Protein AF-A0A9X7CT52-F1 (afdb_monomer)

Nearest PDB structures (foldseek):
  7t5t-assembly1_A  TM=6.665E-01  e=1.454E-05  Thauera sp. K11
  7rs2-assembly2_D  TM=2.094E-01  e=9.127E+00  Homo sapiens

Foldseek 3Di:
DPLPPDPAADLVVLLVLLLVLLVLLLPQAPQDDVVSSQVSDVQEEEEELVVVCVVVVHDSVVSCVVLVHPAWKWFQDPVRRHIYTYGHPPPPAPQSNLLSSQLRVQCVSVVVCVSLVHRILDPPSDDPVSSVNSSVSSNSNSLCNLQVLLQVLVLCVLDVDDDLVNSCVRSVHDSVSSVVVVVVVVVCVVVVNNPNPPCNVSNVSNVVVSVVSSVVVVVPPD

InterPro domains:
  IPR010359 IrrE N-terminal-like domain [PF06114] (80-180)

Sequence (222 aa):
MKTTIYEKPNYSLAQRCAYQTIFESELTTLPINFRKIERCFPNLKIRTFSWMAKTHNMSFKEVCKWARSEEGCCWYRESDNTYIILYNEKIGSPQRIRWTIAHELGHFILKHNQRSNKKVISRGPLSDSEYEIFEKEANCFARNLLVPIPIFSKILTEVSTINLFDIGEICDISYEAAEYIINHLNNIQHKGLCIHSLYPQIAIPFEEYIEKLIYELKSYIP

Radius of gyration: 18.47 Å; Cα contacts (8 Å, |Δi|>4): 287; chains: 1; bounding box: 62×32×52 Å

Secondary structure (DSSP, 8-state):
-------S--HHHHHHHHHHHHHHTT--SSSP-HHHHHHH-TTEEEEEHHHHHHHHT--HHHHHHHHT-SSEEEEEEGGGTEEEEEE-TT-S-HHHHHHHHHHHHHHHHTTHHHHHT-SB-SBTTB-HHHHHHHHHHHHHHHHHHHS-HHHHHHHTTTSS---HHHHHHHHT--HHHHHHHHHHHHHHHHTT--GGGS-GGGTGGGHHHHHHHHHHHHHT--

Solvent-accessible surface area (backbone atoms only — not comparable to full-atom values): 12136 Å² total; per-residue (Å²): 132,86,78,81,76,74,88,68,60,53,51,70,56,22,36,51,51,21,48,48,50,41,58,73,28,70,54,39,60,71,46,68,60,65,68,47,45,39,66,67,35,88,47,42,44,80,47,39,40,69,53,51,14,64,77,67,78,39,52,65,70,53,42,29,60,73,47,66,32,86,53,43,31,37,35,53,40,75,96,75,65,31,36,36,34,36,32,37,80,81,56,96,40,69,34,56,45,50,48,44,53,36,26,30,46,20,38,57,77,70,36,44,40,70,77,69,74,36,50,57,68,46,90,75,91,45,55,70,66,56,44,52,28,51,51,53,22,11,50,40,12,20,50,35,49,50,53,45,60,40,46,54,42,60,48,52,75,80,36,96,74,82,55,50,63,58,50,15,64,48,33,53,42,44,68,71,57,22,48,54,48,49,57,49,52,52,54,38,56,75,67,70,53,66,56,74,73,60,54,55,76,68,27,57,64,22,45,74,47,50,54,54,49,50,53,53,61,59,70,71,61,130

Mean predicted aligned error: 5.28 Å

Structure (mmCIF, N/CA/C/O backbone):
data_AF-A0A9X7CT52-F1
#
_entry.id   AF-A0A9X7CT52-F1
#
loop_
_atom_site.group_PDB
_atom_site.id
_atom_site.type_symbol
_atom_site.label_atom_id
_atom_site.label_alt_id
_atom_site.label_comp_id
_atom_site.label_asym_id
_atom_site.label_entity_id
_atom_site.label_seq_id
_atom_site.pdbx_PDB_ins_code
_atom_site.Cartn_x
_atom_site.Cartn_y
_atom_site.Cartn_z
_atom_site.occupancy
_atom_site.B_iso_or_equiv
_atom_site.auth_seq_id
_atom_site.auth_comp_id
_atom_site.auth_asym_id
_atom_site.auth_atom_id
_atom_site.pdbx_PDB_model_num
ATOM 1 N N . MET A 1 1 ? -32.861 -1.907 2.084 1.00 39.03 1 MET A N 1
ATOM 2 C CA . MET A 1 1 ? -31.394 -1.909 1.895 1.00 39.03 1 MET A CA 1
ATOM 3 C C . MET A 1 1 ? -31.060 -3.043 0.944 1.00 39.03 1 MET A C 1
ATOM 5 O O . MET A 1 1 ? -31.395 -4.174 1.262 1.00 39.03 1 MET A O 1
ATOM 9 N N . LYS A 1 2 ? -30.513 -2.757 -0.245 1.00 34.81 2 LYS A N 1
ATOM 10 C CA . LYS A 1 2 ? -29.989 -3.816 -1.117 1.00 34.81 2 LYS A CA 1
ATOM 11 C C . LYS A 1 2 ? -28.653 -4.249 -0.527 1.00 34.81 2 LYS A C 1
ATOM 13 O O . LYS A 1 2 ? -27.697 -3.485 -0.576 1.00 34.81 2 LYS A O 1
ATOM 18 N N . THR A 1 3 ? -28.614 -5.428 0.076 1.00 40.22 3 THR A N 1
ATOM 19 C CA . THR A 1 3 ? -27.370 -6.099 0.447 1.00 40.22 3 THR A CA 1
ATOM 20 C C . THR A 1 3 ? -26.649 -6.403 -0.861 1.00 40.22 3 THR A C 1
ATOM 22 O O . THR A 1 3 ? -27.049 -7.302 -1.596 1.00 40.22 3 THR A O 1
ATOM 25 N N . THR A 1 4 ? -25.668 -5.587 -1.239 1.00 49.88 4 THR A N 1
ATOM 26 C CA . THR A 1 4 ? -24.782 -5.914 -2.359 1.00 49.88 4 THR A CA 1
ATOM 27 C C . THR A 1 4 ? -23.967 -7.124 -1.934 1.00 49.88 4 THR A C 1
ATOM 29 O O . THR A 1 4 ? -23.017 -6.995 -1.169 1.00 49.88 4 THR A O 1
ATOM 32 N N . ILE A 1 5 ? -24.387 -8.308 -2.369 1.00 55.72 5 ILE A N 1
ATOM 33 C CA . ILE A 1 5 ? -23.610 -9.530 -2.203 1.00 55.72 5 ILE A CA 1
ATOM 34 C C . ILE A 1 5 ? -22.449 -9.419 -3.192 1.00 55.72 5 ILE A C 1
ATOM 36 O O . ILE A 1 5 ? -22.656 -9.396 -4.404 1.00 55.72 5 ILE A O 1
ATOM 40 N N . TYR A 1 6 ? -21.229 -9.271 -2.681 1.00 64.56 6 TYR A N 1
ATOM 41 C CA . TYR A 1 6 ? -20.033 -9.375 -3.506 1.00 64.56 6 TYR A CA 1
ATOM 42 C C . TYR A 1 6 ? -19.786 -10.861 -3.764 1.00 64.56 6 TYR A C 1
ATOM 44 O O . TYR A 1 6 ? -19.509 -11.610 -2.836 1.00 64.56 6 TYR A O 1
ATOM 52 N N . GLU A 1 7 ? -19.925 -11.303 -5.012 1.00 77.88 7 GLU A N 1
ATOM 53 C CA . GLU A 1 7 ? -19.738 -12.719 -5.362 1.00 77.88 7 GLU A CA 1
ATOM 54 C C . GLU A 1 7 ? -18.273 -13.055 -5.681 1.00 77.88 7 GLU A C 1
ATOM 56 O O . GLU A 1 7 ? -17.853 -14.200 -5.537 1.00 77.88 7 GLU A O 1
ATOM 61 N N . LYS A 1 8 ? -17.474 -12.066 -6.116 1.00 91.38 8 LYS A N 1
ATOM 62 C CA . LYS A 1 8 ? -16.055 -12.245 -6.463 1.00 91.38 8 LYS A CA 1
ATOM 63 C C . LYS A 1 8 ? -15.239 -10.946 -6.360 1.00 91.38 8 LYS A C 1
ATOM 65 O O . LYS A 1 8 ? -15.811 -9.872 -6.556 1.00 91.38 8 LYS A O 1
ATOM 70 N N . PRO A 1 9 ? -13.910 -11.030 -6.143 1.00 93.69 9 PRO A N 1
ATOM 71 C CA . PRO A 1 9 ? -13.019 -9.871 -6.184 1.00 93.69 9 PRO A CA 1
ATOM 72 C C . PRO A 1 9 ? -12.983 -9.191 -7.555 1.00 93.69 9 PRO A C 1
ATOM 74 O O . PRO A 1 9 ? -12.854 -9.848 -8.592 1.00 93.69 9 PRO A O 1
ATOM 77 N N . ASN A 1 10 ? -13.022 -7.861 -7.562 1.00 94.56 10 ASN A N 1
ATOM 78 C CA . ASN A 1 10 ? -12.879 -7.032 -8.753 1.00 94.56 10 ASN A CA 1
ATOM 79 C C . ASN A 1 10 ? -11.425 -6.563 -8.937 1.00 94.56 10 ASN A C 1
ATOM 81 O O . ASN A 1 10 ? -11.069 -5.407 -8.695 1.00 94.56 10 ASN A O 1
ATOM 85 N N . TYR A 1 11 ? -10.568 -7.475 -9.401 1.00 93.81 11 TYR A N 1
ATOM 86 C CA . TYR A 1 11 ? -9.143 -7.199 -9.622 1.00 93.81 11 TYR A CA 1
ATOM 87 C C . TYR A 1 11 ? -8.881 -6.074 -10.634 1.00 93.81 11 TYR A C 1
ATOM 89 O O . TYR A 1 11 ? -7.950 -5.290 -10.449 1.00 93.81 11 TYR A O 1
ATOM 97 N N . SER A 1 12 ? -9.715 -5.954 -11.671 1.00 92.12 12 SER A N 1
ATOM 98 C CA . SER A 1 12 ? -9.600 -4.894 -12.679 1.00 92.12 12 SER A CA 1
ATOM 99 C C . SER A 1 12 ? -9.896 -3.510 -12.097 1.00 92.12 12 SER A C 1
ATOM 101 O O . SER A 1 12 ? -9.230 -2.539 -12.452 1.00 92.12 12 SER A O 1
ATOM 103 N N . LEU A 1 13 ? -10.872 -3.402 -11.186 1.00 94.31 13 LEU A N 1
ATOM 104 C CA . LEU A 1 13 ? -11.111 -2.170 -10.432 1.00 94.31 13 LEU A CA 1
ATOM 105 C C . LEU A 1 13 ? -9.924 -1.847 -9.524 1.00 94.31 13 LEU A C 1
ATOM 107 O O . LEU A 1 13 ? -9.440 -0.722 -9.570 1.00 94.31 13 LEU A O 1
ATOM 111 N N . ALA A 1 14 ? -9.428 -2.828 -8.765 1.00 97.12 14 ALA A N 1
ATOM 112 C CA . ALA A 1 14 ? -8.280 -2.646 -7.877 1.00 97.12 14 ALA A CA 1
ATOM 113 C C . ALA A 1 14 ? -7.031 -2.136 -8.613 1.00 97.12 14 ALA A C 1
ATOM 115 O O . ALA A 1 14 ? -6.413 -1.167 -8.175 1.00 97.12 14 ALA A O 1
ATOM 116 N N . GLN A 1 15 ? -6.697 -2.729 -9.763 1.00 95.12 15 GLN A N 1
ATOM 117 C CA . GLN A 1 15 ? -5.581 -2.278 -10.598 1.00 95.12 15 GLN A CA 1
ATOM 118 C C . GLN A 1 15 ? -5.790 -0.852 -11.119 1.00 95.12 15 GLN A C 1
ATOM 120 O O . GLN A 1 15 ? -4.913 -0.004 -10.968 1.00 95.12 15 GLN A O 1
ATOM 125 N N . ARG A 1 16 ? -6.957 -0.568 -11.710 1.00 94.69 16 ARG A N 1
ATOM 126 C CA . ARG A 1 16 ? -7.263 0.762 -12.249 1.00 94.69 16 ARG A CA 1
ATOM 127 C C . ARG A 1 16 ? -7.215 1.837 -11.167 1.00 94.69 16 ARG A C 1
ATOM 129 O O . ARG A 1 16 ? -6.672 2.905 -11.416 1.00 94.69 16 ARG A O 1
ATOM 136 N N . CYS A 1 17 ? -7.742 1.551 -9.978 1.00 97.25 17 CYS A N 1
ATOM 137 C CA . CYS A 1 17 ? -7.661 2.456 -8.837 1.00 97.25 17 CYS A CA 1
ATOM 138 C C . CYS A 1 17 ? -6.212 2.707 -8.408 1.00 97.25 17 CYS A C 1
ATOM 140 O O . CYS A 1 17 ? -5.869 3.857 -8.165 1.00 97.25 17 CYS A O 1
ATOM 142 N N . ALA A 1 18 ? -5.351 1.684 -8.372 1.00 97.62 18 ALA A N 1
ATOM 143 C CA . ALA A 1 18 ? -3.933 1.867 -8.048 1.00 97.62 18 ALA A CA 1
ATOM 144 C C . ALA A 1 18 ? -3.235 2.807 -9.044 1.00 97.62 18 ALA A C 1
ATOM 146 O O . ALA A 1 18 ? -2.545 3.741 -8.643 1.00 97.62 18 ALA A O 1
ATOM 147 N N . TYR A 1 19 ? -3.472 2.616 -10.342 1.00 95.44 19 TYR A N 1
ATOM 148 C CA . TYR A 1 19 ? -2.908 3.473 -11.388 1.00 95.44 19 TYR A CA 1
ATOM 149 C C . TYR A 1 19 ? -3.470 4.894 -11.350 1.00 95.44 19 TYR A C 1
ATOM 151 O O . TYR A 1 19 ? -2.719 5.858 -11.477 1.00 95.44 19 TYR A O 1
ATOM 159 N N . GLN A 1 20 ? -4.769 5.043 -11.099 1.00 95.06 20 GLN A N 1
ATOM 160 C CA . GLN A 1 20 ? -5.375 6.355 -10.900 1.00 95.06 20 GLN A CA 1
ATOM 161 C C . GLN A 1 20 ? -4.769 7.071 -9.686 1.00 95.06 20 GLN A C 1
ATOM 163 O O . GLN A 1 20 ? -4.435 8.244 -9.791 1.00 95.06 20 GLN A O 1
ATOM 168 N N . THR A 1 21 ? -4.527 6.363 -8.576 1.00 97.06 21 THR A N 1
ATOM 169 C CA . THR A 1 21 ? -3.832 6.924 -7.407 1.00 97.06 21 THR A CA 1
ATOM 170 C C . THR A 1 21 ? -2.420 7.397 -7.750 1.00 97.06 21 THR A C 1
ATOM 172 O O . THR A 1 21 ? -2.027 8.464 -7.286 1.00 97.06 21 THR A O 1
ATOM 175 N N . ILE A 1 22 ? -1.665 6.654 -8.569 1.00 96.44 22 ILE A N 1
ATOM 176 C CA . ILE A 1 22 ? -0.326 7.068 -9.027 1.00 96.44 22 ILE A CA 1
ATOM 177 C C . ILE A 1 22 ? -0.400 8.385 -9.803 1.00 96.44 22 ILE A C 1
ATOM 179 O O . ILE A 1 22 ? 0.360 9.308 -9.511 1.00 96.44 22 ILE A O 1
ATOM 183 N N . PHE A 1 23 ? -1.336 8.470 -10.751 1.00 93.19 23 PHE A N 1
ATOM 184 C CA . PHE A 1 23 ? -1.534 9.645 -11.594 1.00 93.19 23 PHE A CA 1
ATOM 185 C C . PHE A 1 23 ? -1.984 10.871 -10.784 1.00 93.19 23 PHE A C 1
ATOM 187 O O . PHE A 1 23 ? -1.343 11.914 -10.838 1.00 93.19 23 PHE A O 1
ATOM 194 N N . GLU A 1 24 ? -3.039 10.736 -9.976 1.00 93.38 24 GLU A N 1
ATOM 195 C CA . GLU A 1 24 ? -3.598 11.827 -9.159 1.00 93.38 24 GLU A CA 1
ATOM 196 C C . GLU A 1 24 ? -2.653 12.290 -8.044 1.00 93.38 24 GLU A C 1
ATOM 198 O O . GLU A 1 24 ? -2.764 13.415 -7.559 1.00 93.38 24 GLU A O 1
ATOM 203 N N . SER A 1 25 ? -1.729 11.425 -7.618 1.00 95.50 25 SER A N 1
ATOM 204 C CA . SER A 1 25 ? -0.734 11.764 -6.597 1.00 95.50 25 SER A CA 1
ATOM 205 C C . SER A 1 25 ? 0.559 12.346 -7.162 1.00 95.50 25 SER A C 1
ATOM 207 O O . SER A 1 25 ? 1.511 12.532 -6.397 1.00 95.50 25 SER A O 1
ATOM 209 N N . GLU A 1 26 ? 0.608 12.600 -8.477 1.00 94.62 26 GLU A N 1
ATOM 210 C CA . GLU A 1 26 ? 1.763 13.172 -9.181 1.00 94.62 26 GLU A CA 1
ATOM 211 C C . GLU A 1 26 ? 3.072 12.467 -8.779 1.00 94.62 26 GLU A C 1
ATOM 213 O O . GLU A 1 26 ? 4.094 13.071 -8.407 1.00 94.62 26 GLU A O 1
ATOM 218 N N . LEU A 1 27 ? 3.007 11.134 -8.742 1.00 96.50 27 LEU A N 1
ATOM 219 C CA . LEU A 1 27 ? 4.174 10.306 -8.483 1.00 96.50 27 LEU A CA 1
ATOM 220 C C . LEU A 1 27 ? 5.026 10.251 -9.747 1.00 96.50 27 LEU A C 1
ATOM 222 O O . LEU A 1 27 ? 4.507 10.104 -10.847 1.00 96.50 27 LEU A O 1
ATOM 226 N N . THR A 1 28 ? 6.336 10.371 -9.557 1.00 96.50 28 THR A N 1
ATOM 227 C CA . THR A 1 28 ? 7.316 10.472 -10.648 1.00 96.50 28 THR A CA 1
ATOM 228 C C . THR A 1 28 ? 8.555 9.609 -10.408 1.00 96.50 28 THR A C 1
ATOM 230 O O . THR A 1 28 ? 9.433 9.538 -11.256 1.00 96.50 28 THR A O 1
ATOM 233 N N . THR A 1 29 ? 8.654 8.952 -9.247 1.00 96.81 29 THR A N 1
ATOM 234 C CA . THR A 1 29 ? 9.806 8.127 -8.857 1.00 96.81 29 THR A CA 1
ATOM 235 C C . THR A 1 29 ? 9.361 6.893 -8.080 1.00 96.81 29 THR A C 1
ATOM 237 O O . THR A 1 29 ? 8.354 6.934 -7.360 1.00 96.81 29 THR A O 1
ATOM 240 N N . LEU A 1 30 ? 10.143 5.820 -8.176 1.00 96.38 30 LEU A N 1
ATOM 241 C CA . LEU A 1 30 ? 10.090 4.679 -7.262 1.00 96.38 30 LEU A CA 1
ATOM 242 C C . LEU A 1 30 ? 11.277 4.750 -6.273 1.00 96.38 30 LEU A C 1
ATOM 244 O O . LEU A 1 30 ? 12.298 5.357 -6.610 1.00 96.38 30 LEU A O 1
ATOM 248 N N . PRO A 1 31 ? 11.143 4.205 -5.049 1.00 97.25 31 PRO A N 1
ATOM 249 C CA . PRO A 1 31 ? 9.945 3.581 -4.484 1.00 97.25 31 PRO A CA 1
ATOM 250 C C . PRO A 1 31 ? 8.829 4.600 -4.181 1.00 97.25 31 PRO A C 1
ATOM 252 O O . PRO A 1 31 ? 9.073 5.787 -3.963 1.00 97.25 31 PRO A O 1
ATOM 255 N N . ILE A 1 32 ? 7.571 4.139 -4.153 1.00 96.88 32 ILE A N 1
ATOM 256 C CA . ILE A 1 32 ? 6.387 4.997 -3.947 1.00 96.88 32 ILE A CA 1
ATOM 257 C C . ILE A 1 32 ? 6.490 5.823 -2.658 1.00 96.88 32 ILE A C 1
ATOM 259 O O . ILE A 1 32 ? 6.728 5.284 -1.570 1.00 96.88 32 ILE A O 1
ATOM 263 N N . ASN A 1 33 ? 6.226 7.126 -2.778 1.00 96.81 33 ASN A N 1
ATOM 264 C CA . ASN A 1 33 ? 6.178 8.063 -1.662 1.00 96.81 33 ASN A CA 1
ATOM 265 C C . ASN A 1 33 ? 4.738 8.247 -1.151 1.00 96.81 33 ASN A C 1
ATOM 267 O O . ASN A 1 33 ? 3.970 9.054 -1.678 1.00 96.81 33 ASN A O 1
ATOM 271 N N . PHE A 1 34 ? 4.390 7.553 -0.066 1.00 97.94 34 PHE A N 1
ATOM 272 C CA . PHE A 1 34 ? 3.050 7.624 0.531 1.00 97.94 34 PHE A CA 1
ATOM 273 C C . PHE A 1 34 ? 2.656 9.016 1.044 1.00 97.94 34 PHE A C 1
ATOM 275 O O . PHE A 1 34 ? 1.468 9.311 1.142 1.00 97.94 34 PHE A O 1
ATOM 282 N N . ARG A 1 35 ? 3.617 9.905 1.331 1.00 97.12 35 ARG A N 1
ATOM 283 C CA . ARG A 1 35 ? 3.320 11.279 1.769 1.00 97.12 35 ARG A CA 1
ATOM 284 C C . ARG A 1 35 ? 2.719 12.120 0.644 1.00 97.12 35 ARG A C 1
ATOM 286 O O . ARG A 1 35 ? 1.906 12.996 0.926 1.00 97.12 35 ARG A O 1
ATOM 293 N N . LYS A 1 36 ? 3.122 11.882 -0.612 1.00 97.25 36 LYS A N 1
ATOM 294 C CA . LYS A 1 36 ? 2.489 12.527 -1.775 1.00 97.25 36 LYS A CA 1
ATOM 295 C C . LYS A 1 36 ? 1.023 12.098 -1.874 1.00 97.25 36 LYS A C 1
ATOM 297 O O . LYS A 1 36 ? 0.155 12.959 -1.920 1.00 97.25 36 LYS A O 1
ATOM 302 N N . ILE A 1 37 ? 0.758 10.796 -1.744 1.00 98.19 37 ILE A N 1
ATOM 303 C CA . ILE A 1 37 ? -0.604 10.240 -1.735 1.00 98.19 37 ILE A CA 1
ATOM 304 C C . 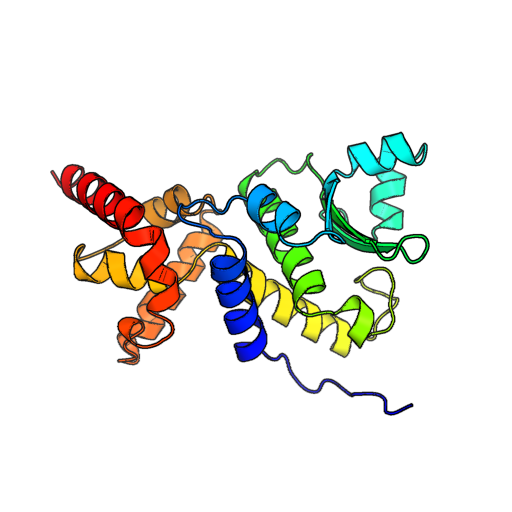ILE A 1 37 ? -1.437 10.846 -0.593 1.00 98.19 37 ILE A C 1
ATOM 306 O O . ILE A 1 37 ? -2.509 11.380 -0.844 1.00 98.19 37 ILE A O 1
ATOM 310 N N . GLU A 1 38 ? -0.939 10.848 0.651 1.00 98.06 38 GLU A N 1
ATOM 311 C CA . GLU A 1 38 ? -1.656 11.431 1.804 1.00 98.06 38 GLU A CA 1
ATOM 312 C C . GLU A 1 38 ? -2.066 12.897 1.568 1.00 98.06 38 GLU A C 1
ATOM 314 O O . GLU A 1 38 ? -3.136 13.316 2.004 1.00 98.06 38 GLU A O 1
ATOM 319 N N . ARG A 1 39 ? -1.241 13.688 0.870 1.00 97.19 39 ARG A N 1
ATOM 320 C CA . ARG A 1 39 ? -1.525 15.105 0.584 1.00 97.19 39 ARG A CA 1
ATOM 321 C C . ARG A 1 39 ? -2.636 15.308 -0.443 1.00 97.19 39 ARG A C 1
ATOM 323 O O . ARG A 1 39 ? -3.326 16.320 -0.357 1.00 97.19 39 ARG A O 1
ATOM 330 N N . CYS A 1 40 ? -2.824 14.368 -1.365 1.00 96.44 40 CYS A N 1
ATOM 331 C CA . CYS A 1 40 ? -3.871 14.453 -2.384 1.00 96.44 40 CYS A CA 1
ATOM 332 C C . CYS A 1 40 ? -5.271 14.168 -1.831 1.00 96.44 40 CYS A C 1
ATOM 334 O O . CYS A 1 40 ? -6.263 14.567 -2.435 1.00 96.44 40 CYS A O 1
ATOM 336 N N . PHE A 1 41 ? -5.367 13.535 -0.658 1.00 96.25 41 PHE A N 1
ATOM 337 C CA . PHE A 1 41 ? -6.637 13.207 -0.016 1.00 96.25 41 PHE A CA 1
ATOM 338 C C . PHE A 1 41 ? -6.778 13.973 1.310 1.00 96.25 41 PHE A C 1
ATOM 340 O O . PHE A 1 41 ? -6.243 13.543 2.335 1.00 96.25 41 PHE A O 1
ATOM 347 N N . PRO A 1 42 ? -7.529 15.095 1.349 1.00 95.56 42 PRO A N 1
ATOM 348 C CA . PRO A 1 42 ? -7.665 15.913 2.558 1.00 95.56 42 PRO A CA 1
ATOM 349 C C . PRO A 1 42 ? -8.154 15.125 3.781 1.00 95.56 42 PRO A C 1
ATOM 351 O O . PRO A 1 42 ? -7.685 15.354 4.901 1.00 95.56 42 PRO A O 1
ATOM 354 N N . ASN A 1 43 ? -9.045 14.157 3.543 1.00 97.31 43 ASN A N 1
ATOM 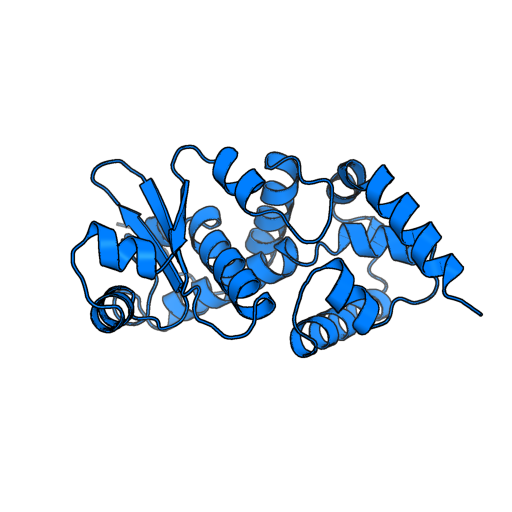355 C CA . ASN A 1 43 ? -9.651 13.292 4.547 1.00 97.31 43 ASN A CA 1
ATOM 356 C C . ASN A 1 43 ? -8.867 11.997 4.824 1.00 97.31 43 ASN A C 1
ATOM 358 O O . ASN A 1 43 ? -9.409 11.105 5.467 1.00 97.31 43 ASN A O 1
ATOM 362 N N . LEU A 1 44 ? -7.624 11.874 4.357 1.00 98.25 44 LEU A N 1
ATOM 363 C CA . LEU A 1 44 ? -6.750 10.740 4.643 1.00 98.25 44 LEU A CA 1
ATOM 364 C C . LEU A 1 44 ? -5.595 11.169 5.550 1.00 98.25 44 LEU A C 1
ATOM 366 O O . LEU A 1 44 ? -5.005 12.241 5.374 1.00 98.25 44 LEU A O 1
ATOM 370 N N . LYS A 1 45 ? -5.250 10.314 6.512 1.00 98.38 45 LYS A N 1
ATOM 371 C CA . LYS A 1 45 ? -4.036 10.418 7.325 1.00 98.38 45 LYS A CA 1
ATOM 372 C C . LYS A 1 45 ? -3.345 9.065 7.416 1.00 98.38 45 LYS A C 1
ATOM 374 O O . LYS A 1 45 ? -4.009 8.045 7.561 1.00 98.38 45 LYS A O 1
ATOM 379 N N . ILE A 1 46 ? -2.015 9.062 7.391 1.00 98.50 46 ILE A N 1
ATOM 380 C CA . ILE A 1 46 ? -1.205 7.852 7.598 1.00 98.50 46 ILE A CA 1
ATOM 381 C C . ILE A 1 46 ? -0.436 8.009 8.910 1.00 98.50 46 ILE A C 1
ATOM 383 O O . ILE A 1 46 ? 0.343 8.951 9.073 1.00 98.50 46 ILE A O 1
ATOM 387 N N . ARG A 1 47 ? -0.689 7.145 9.892 1.00 98.44 47 ARG A N 1
ATOM 388 C CA . ARG A 1 47 ? -0.155 7.256 11.258 1.00 98.44 47 ARG A CA 1
ATOM 389 C C . ARG A 1 47 ? 0.342 5.909 11.773 1.00 98.44 47 ARG A C 1
ATOM 391 O O . ARG A 1 47 ? -0.020 4.857 11.268 1.00 98.44 47 ARG A O 1
ATOM 398 N N . THR A 1 48 ? 1.197 5.958 12.785 1.00 98.56 48 THR A N 1
ATOM 399 C CA . THR A 1 48 ? 1.796 4.771 13.398 1.00 98.56 48 THR A CA 1
ATOM 400 C C . THR A 1 48 ? 0.944 4.235 14.549 1.00 98.56 48 THR A C 1
ATOM 402 O O . THR A 1 48 ? 0.151 4.970 15.150 1.00 98.56 48 THR A O 1
ATOM 405 N N . PHE A 1 49 ? 1.153 2.976 14.926 1.00 98.44 49 PHE A N 1
ATOM 406 C CA . PHE A 1 49 ? 0.554 2.406 16.133 1.00 98.44 49 PHE A CA 1
ATOM 407 C C . PHE A 1 49 ? 1.057 3.125 17.389 1.00 98.44 49 PHE A C 1
ATOM 409 O O . PHE A 1 49 ? 0.263 3.390 18.291 1.00 98.44 49 PHE A O 1
ATOM 416 N N . SER A 1 50 ? 2.330 3.541 17.442 1.00 98.50 50 SER A N 1
ATOM 417 C CA . SER A 1 50 ? 2.813 4.370 18.563 1.00 98.50 50 SER A CA 1
ATOM 418 C C . SER A 1 50 ? 2.148 5.748 18.636 1.00 98.50 50 SER A C 1
ATOM 420 O O . SER A 1 50 ? 1.929 6.257 19.736 1.00 98.50 50 SER A O 1
ATOM 422 N N . TRP A 1 51 ? 1.794 6.358 17.498 1.00 98.31 51 TRP A N 1
ATOM 423 C CA . TRP A 1 51 ? 0.998 7.589 17.497 1.00 98.31 51 TRP A CA 1
ATOM 424 C C . TRP A 1 51 ? -0.381 7.341 18.117 1.00 98.31 51 TRP A C 1
ATOM 426 O O . TRP A 1 51 ? -0.776 8.077 19.018 1.00 98.31 51 TRP A O 1
ATOM 436 N N . MET A 1 52 ? -1.063 6.264 17.710 1.00 97.88 52 MET A N 1
ATOM 437 C CA . MET A 1 52 ? -2.366 5.877 18.265 1.00 97.88 52 MET A CA 1
ATOM 438 C C . MET A 1 52 ? -2.279 5.635 19.777 1.00 97.88 52 MET A C 1
ATOM 440 O O . MET A 1 52 ? -3.061 6.200 20.541 1.00 97.88 52 MET A O 1
ATOM 444 N N . ALA A 1 53 ? -1.277 4.865 20.210 1.00 98.25 53 ALA A N 1
ATOM 445 C CA . ALA A 1 53 ? -0.996 4.579 21.614 1.00 98.25 53 ALA A CA 1
ATOM 446 C C . ALA A 1 53 ? -0.854 5.868 22.435 1.00 98.25 53 ALA A C 1
ATOM 448 O O . ALA A 1 53 ? -1.533 6.052 23.445 1.00 98.25 53 ALA A O 1
ATOM 449 N N . LYS A 1 54 ? -0.021 6.802 21.961 1.00 98.31 54 LYS A N 1
ATOM 450 C CA . LYS A 1 54 ? 0.228 8.078 22.639 1.00 98.31 54 LYS A CA 1
ATOM 451 C C . LYS A 1 54 ? -1.010 8.975 22.671 1.00 98.31 54 LYS A C 1
ATOM 453 O O . LYS A 1 54 ? -1.310 9.553 23.710 1.00 98.31 54 LYS A O 1
ATOM 458 N N . THR A 1 55 ? -1.715 9.114 21.550 1.00 97.19 55 THR A N 1
ATOM 459 C CA . THR A 1 55 ? -2.869 10.020 21.431 1.00 97.19 55 THR A CA 1
ATOM 460 C C . THR A 1 55 ? -4.081 9.536 22.225 1.00 97.19 55 THR A C 1
ATOM 462 O O . THR A 1 55 ? -4.863 10.362 22.688 1.00 97.19 55 THR A O 1
ATOM 465 N N . HIS A 1 56 ? -4.222 8.224 22.424 1.00 95.94 56 HIS A N 1
ATOM 466 C CA . HIS A 1 56 ? -5.362 7.625 23.122 1.00 95.94 56 HIS A CA 1
ATOM 467 C C . HIS A 1 56 ? -5.017 7.048 24.503 1.00 95.94 56 HIS A C 1
ATOM 469 O O . HIS A 1 56 ? -5.873 6.418 25.119 1.00 95.94 56 HIS A O 1
ATOM 475 N N . ASN A 1 57 ? -3.794 7.270 25.002 1.00 97.88 57 ASN A N 1
ATOM 476 C CA . ASN A 1 57 ? -3.298 6.716 26.265 1.00 97.88 57 ASN A CA 1
ATOM 477 C C . ASN A 1 57 ? -3.486 5.186 26.360 1.00 97.88 57 ASN A C 1
ATOM 479 O O . ASN A 1 57 ? -3.940 4.658 27.373 1.00 97.88 57 ASN A O 1
ATOM 483 N N . MET A 1 58 ? -3.165 4.484 25.271 1.00 97.94 58 MET A N 1
ATOM 484 C CA . MET A 1 58 ? -3.239 3.029 25.161 1.00 97.94 58 MET A CA 1
ATOM 485 C C . MET A 1 58 ? -1.830 2.440 25.176 1.00 97.94 58 MET A C 1
ATOM 487 O O . MET A 1 58 ? -0.892 3.007 24.614 1.00 97.94 58 MET A O 1
ATOM 491 N N . SER A 1 59 ? -1.673 1.258 25.758 1.00 98.19 59 SER A N 1
ATOM 492 C CA . SER A 1 59 ? -0.494 0.429 25.523 1.00 98.19 59 SER A CA 1
ATOM 493 C C . SER A 1 59 ? -0.459 -0.057 24.071 1.00 98.19 59 SER A C 1
ATOM 495 O O . SER A 1 59 ? -1.484 -0.184 23.401 1.00 98.19 59 SER A O 1
ATOM 497 N N . PHE A 1 60 ? 0.729 -0.418 23.582 1.00 97.44 60 PHE A N 1
ATOM 498 C CA . PHE A 1 60 ? 0.883 -0.963 22.228 1.00 97.44 60 PHE A CA 1
ATOM 499 C C . PHE A 1 60 ? 0.013 -2.216 22.003 1.00 97.44 60 PHE A C 1
ATOM 501 O O . PHE A 1 60 ? -0.643 -2.351 20.977 1.00 97.44 60 PHE A O 1
ATOM 508 N N . LYS A 1 61 ? -0.073 -3.091 23.015 1.00 97.56 61 LYS A N 1
ATOM 509 C CA . LYS A 1 61 ? -0.914 -4.298 22.990 1.00 97.56 61 LYS A CA 1
ATOM 510 C C . LYS A 1 61 ? -2.405 -3.969 22.874 1.00 97.56 61 LYS A C 1
ATOM 512 O O . LYS A 1 61 ? -3.150 -4.707 22.236 1.00 97.56 61 LYS A O 1
ATOM 517 N N . GLU A 1 62 ? -2.860 -2.891 23.506 1.00 98.06 62 GLU A N 1
ATOM 518 C CA . GLU A 1 62 ? -4.245 -2.431 23.372 1.00 98.06 62 GLU A CA 1
ATOM 519 C C . GLU A 1 62 ? -4.518 -1.875 21.977 1.00 98.06 62 GLU A C 1
ATOM 521 O O . GLU A 1 62 ? -5.599 -2.126 21.448 1.00 98.06 62 GLU A O 1
ATOM 526 N N . VAL A 1 63 ? -3.547 -1.199 21.351 1.00 97.62 63 VAL A N 1
ATOM 527 C CA . VAL A 1 63 ? -3.669 -0.756 19.952 1.00 97.62 63 VAL A CA 1
ATOM 528 C C . VAL A 1 63 ? -3.832 -1.955 19.019 1.00 97.62 63 VAL A C 1
ATOM 530 O O . VAL A 1 63 ? -4.788 -1.968 18.248 1.00 97.62 63 VAL A O 1
ATOM 533 N N . CYS A 1 64 ? -2.996 -2.994 19.136 1.00 96.19 64 CYS A N 1
ATOM 534 C CA . CYS A 1 64 ? -3.126 -4.202 18.308 1.00 96.19 64 CYS A CA 1
ATOM 535 C C . CYS A 1 64 ? -4.491 -4.887 18.492 1.00 96.19 64 CYS A C 1
ATOM 537 O O . CYS A 1 64 ? -5.164 -5.240 17.522 1.00 96.19 64 CYS A O 1
ATOM 539 N N . LYS A 1 65 ? -4.959 -5.014 19.744 1.00 95.62 65 LYS A N 1
ATOM 540 C CA . LYS A 1 65 ? -6.292 -5.564 20.048 1.00 95.62 65 LYS A CA 1
ATOM 541 C C . LYS A 1 65 ? -7.419 -4.728 19.444 1.00 95.62 65 LYS A C 1
ATOM 543 O O . LYS A 1 65 ? -8.373 -5.292 18.913 1.00 95.62 65 LYS A O 1
ATOM 548 N N . TRP A 1 66 ? -7.324 -3.403 19.539 1.00 94.50 66 TRP A N 1
ATOM 549 C CA . TRP A 1 66 ? -8.314 -2.482 18.987 1.00 94.50 66 TRP A CA 1
ATOM 550 C C . TRP A 1 66 ? -8.342 -2.543 17.455 1.00 94.50 66 TRP A C 1
ATOM 552 O O . TRP A 1 66 ? -9.418 -2.650 16.868 1.00 94.50 66 TRP A O 1
ATOM 562 N N . ALA A 1 67 ? -7.165 -2.564 16.824 1.00 93.38 67 ALA A N 1
ATOM 563 C CA . ALA A 1 67 ? -7.008 -2.708 15.379 1.00 93.38 67 ALA A CA 1
ATOM 564 C C . ALA A 1 67 ? -7.409 -4.105 14.880 1.00 93.38 67 ALA A C 1
ATOM 566 O O . ALA A 1 67 ? -7.678 -4.273 13.694 1.00 93.38 67 ALA A O 1
ATOM 567 N N . ARG A 1 68 ? -7.456 -5.100 15.782 1.00 93.56 68 ARG A N 1
ATOM 568 C CA . ARG A 1 68 ? -7.615 -6.531 15.472 1.00 93.56 68 ARG A CA 1
ATOM 569 C C . ARG A 1 68 ? -6.557 -7.025 14.485 1.00 93.56 68 ARG A C 1
ATOM 571 O O . ARG A 1 68 ? -6.829 -7.875 13.642 1.00 93.56 68 ARG A O 1
ATOM 578 N N . SER A 1 69 ? -5.364 -6.455 14.592 1.00 94.25 69 SER A N 1
ATOM 579 C CA . SER A 1 69 ? -4.249 -6.665 13.681 1.00 94.25 69 SER A CA 1
ATOM 580 C C . SER A 1 69 ? -2.953 -6.306 14.393 1.00 94.25 69 SER A C 1
ATOM 582 O O . SER A 1 69 ? -2.901 -5.340 15.155 1.00 94.25 69 SER A O 1
ATOM 584 N N . GLU A 1 70 ? -1.905 -7.080 14.131 1.00 95.81 70 GLU A N 1
ATOM 585 C CA . GLU A 1 70 ? -0.545 -6.782 14.588 1.00 95.81 70 GLU A CA 1
ATOM 586 C C . GLU A 1 70 ? 0.230 -5.943 13.558 1.00 95.81 70 GLU A C 1
ATOM 588 O O . GLU A 1 70 ? 1.334 -5.492 13.852 1.00 95.81 70 GLU A O 1
ATOM 593 N N . GLU A 1 71 ? -0.322 -5.720 12.357 1.00 96.50 71 GLU A N 1
ATOM 594 C CA . GLU A 1 71 ? 0.387 -5.040 11.266 1.00 96.50 71 GLU A CA 1
ATOM 595 C C . GLU A 1 71 ? -0.195 -3.674 10.920 1.00 96.50 71 GLU A C 1
ATOM 597 O O . GLU A 1 71 ? 0.548 -2.703 10.820 1.00 96.50 71 GLU A O 1
ATOM 602 N N . GLY A 1 72 ? -1.507 -3.574 10.731 1.00 96.75 72 GLY A N 1
ATOM 603 C CA . GLY A 1 72 ? -2.148 -2.343 10.282 1.00 96.75 72 GLY A CA 1
ATOM 604 C C . GLY A 1 72 ? -3.663 -2.450 10.195 1.00 96.75 72 GLY A C 1
ATOM 605 O O . GLY A 1 72 ? -4.220 -3.537 10.363 1.00 96.75 72 GLY A O 1
ATOM 606 N N . CYS A 1 73 ? -4.319 -1.304 10.012 1.00 96.75 73 CYS A N 1
ATOM 607 C CA . CYS A 1 73 ? -5.744 -1.230 9.707 1.00 96.75 73 CYS A CA 1
ATOM 608 C C . CYS A 1 73 ? -6.139 0.109 9.060 1.00 96.75 73 CYS A C 1
ATOM 610 O O . CYS A 1 73 ? -5.533 1.159 9.306 1.00 96.75 73 CYS A O 1
ATOM 612 N N . CYS A 1 74 ? -7.223 0.080 8.287 1.00 97.19 74 CYS A N 1
ATOM 613 C CA . CYS A 1 74 ? -7.912 1.255 7.771 1.00 97.19 74 CYS A CA 1
ATOM 614 C C . CYS A 1 74 ? -9.091 1.628 8.683 1.00 97.19 74 CYS A C 1
ATOM 616 O O . CYS A 1 74 ? -10.124 0.943 8.718 1.00 97.19 74 CYS A O 1
ATOM 618 N N . TRP A 1 75 ? -8.938 2.725 9.428 1.00 96.25 75 TRP A N 1
ATOM 619 C CA . TRP A 1 75 ? -9.950 3.239 10.346 1.00 96.25 75 TRP A CA 1
ATOM 620 C C . TRP A 1 75 ? -10.673 4.459 9.778 1.00 96.25 75 TRP A C 1
ATOM 622 O O . TRP A 1 75 ? -10.068 5.493 9.521 1.00 96.25 75 TRP A O 1
ATOM 632 N N . TYR A 1 76 ? -11.993 4.376 9.671 1.00 96.88 76 TYR A N 1
ATOM 633 C CA . TYR A 1 76 ? -12.865 5.514 9.429 1.00 96.88 76 TYR A CA 1
ATOM 634 C C . TYR A 1 76 ? -13.344 6.150 10.743 1.00 96.88 76 TYR A C 1
ATOM 636 O O . TYR A 1 76 ? -14.086 5.544 11.531 1.00 96.88 76 TYR A O 1
ATOM 644 N N . ARG A 1 77 ? -12.936 7.402 10.964 1.00 94.62 77 ARG A N 1
ATOM 645 C CA . ARG A 1 77 ? -13.340 8.251 12.083 1.00 94.62 77 ARG A CA 1
ATOM 646 C C . ARG A 1 77 ? -14.472 9.184 11.653 1.00 94.62 77 ARG A C 1
ATOM 648 O O . ARG A 1 77 ? -14.270 10.177 10.964 1.00 94.62 77 ARG A O 1
ATOM 655 N N . GLU A 1 78 ? -15.680 8.864 12.105 1.00 92.62 78 GLU A N 1
ATOM 656 C CA . GLU A 1 78 ? -16.908 9.583 11.733 1.00 92.62 78 GLU A CA 1
ATOM 657 C C . GLU A 1 78 ? -16.966 11.026 12.237 1.00 92.62 78 GLU A C 1
ATOM 659 O O . GLU A 1 78 ? -17.547 11.869 11.562 1.00 92.62 78 GLU A O 1
ATOM 664 N N . SER A 1 79 ? -16.371 11.321 13.397 1.00 94.00 79 SER A N 1
ATOM 665 C CA . SER A 1 79 ? -16.481 12.635 14.048 1.00 94.00 79 SER A CA 1
ATOM 666 C C . SER A 1 79 ? -16.005 13.795 13.173 1.00 94.00 79 SER A C 1
ATOM 668 O O . SER A 1 79 ? -16.486 14.911 13.324 1.00 94.00 79 SER A O 1
ATOM 670 N N . ASP A 1 80 ? -15.054 13.533 12.278 1.00 95.31 80 ASP A N 1
ATOM 671 C CA . ASP A 1 80 ? -14.462 14.511 11.365 1.00 95.31 80 ASP A CA 1
ATOM 672 C C . ASP A 1 80 ? -14.295 13.955 9.942 1.00 95.31 80 ASP A C 1
ATOM 674 O O . ASP A 1 80 ? -13.476 14.452 9.170 1.00 95.31 80 ASP A O 1
ATOM 678 N N . ASN A 1 81 ? -15.062 12.912 9.598 1.00 95.50 81 ASN A N 1
ATOM 679 C CA . ASN A 1 81 ? -15.051 12.260 8.285 1.00 95.50 81 ASN A CA 1
ATOM 680 C C . ASN A 1 81 ? -13.630 11.919 7.777 1.00 95.50 81 ASN A C 1
ATOM 682 O O . ASN A 1 81 ? -13.321 12.097 6.598 1.00 95.50 81 ASN A O 1
ATOM 686 N N . THR A 1 82 ? -12.749 11.453 8.665 1.00 97.50 82 THR A N 1
ATOM 687 C CA . THR A 1 82 ? -11.339 11.189 8.347 1.00 97.50 82 THR A CA 1
ATOM 688 C C . THR A 1 82 ? -11.044 9.695 8.322 1.00 97.50 82 THR A C 1
ATOM 690 O O . THR A 1 82 ? -11.433 8.951 9.216 1.00 97.50 82 THR A O 1
ATOM 693 N N . TYR A 1 83 ? -10.304 9.254 7.312 1.00 98.12 83 TYR A N 1
ATOM 694 C CA . TYR A 1 83 ? -9.711 7.928 7.229 1.00 98.12 83 TYR A CA 1
ATOM 695 C C . TYR A 1 83 ? -8.286 7.980 7.762 1.00 98.12 83 TYR A C 1
ATOM 697 O O . TYR A 1 83 ? -7.491 8.836 7.371 1.00 98.12 83 TYR A O 1
ATOM 705 N N . ILE A 1 84 ? -7.961 7.061 8.659 1.00 98.19 84 ILE A N 1
ATOM 706 C CA . ILE A 1 84 ? -6.647 6.926 9.266 1.00 98.19 84 ILE A CA 1
ATOM 707 C C . ILE A 1 84 ? -6.138 5.532 8.941 1.00 98.19 84 ILE A C 1
ATOM 709 O O . ILE A 1 84 ? -6.670 4.535 9.424 1.00 98.19 84 ILE A O 1
ATOM 713 N N . ILE A 1 85 ? -5.091 5.479 8.130 1.00 98.44 85 ILE A N 1
ATOM 714 C CA . ILE A 1 85 ? -4.299 4.271 7.948 1.00 98.44 85 ILE A CA 1
ATOM 715 C C . ILE A 1 85 ? -3.340 4.192 9.119 1.00 98.44 85 ILE A C 1
ATOM 717 O O . ILE A 1 85 ? -2.475 5.057 9.279 1.00 98.44 85 ILE A O 1
ATOM 721 N N . LEU A 1 86 ? -3.523 3.170 9.942 1.00 98.25 86 LEU A N 1
ATOM 722 C CA . LEU A 1 86 ? -2.637 2.844 11.042 1.00 98.25 86 LEU A CA 1
ATOM 723 C C . LEU A 1 86 ? -1.739 1.686 10.627 1.00 98.25 86 LEU A C 1
ATOM 725 O O . LEU A 1 86 ? -2.221 0.705 10.070 1.00 98.25 86 LEU A O 1
ATOM 729 N N . TYR A 1 87 ? -0.449 1.786 10.927 1.00 98.38 87 TYR A N 1
ATOM 730 C CA . TYR A 1 87 ? 0.501 0.699 10.707 1.00 98.38 87 TYR A CA 1
ATOM 731 C C . TYR A 1 87 ? 1.448 0.538 11.895 1.00 98.38 87 TYR A C 1
ATOM 733 O O . TYR A 1 87 ? 1.785 1.505 12.584 1.00 98.38 87 TYR A O 1
ATOM 741 N N . ASN A 1 88 ? 1.885 -0.694 12.117 1.00 98.25 88 ASN A N 1
ATOM 742 C CA . ASN A 1 88 ? 2.886 -1.064 13.095 1.00 98.25 88 ASN A CA 1
ATOM 743 C C . ASN A 1 88 ? 4.279 -0.747 12.541 1.00 98.25 88 ASN A C 1
ATOM 745 O O . ASN A 1 88 ? 4.847 -1.482 11.736 1.00 98.25 88 ASN A O 1
ATOM 749 N N . GLU A 1 89 ? 4.851 0.352 13.013 1.00 97.75 89 GLU A N 1
ATOM 750 C CA . GLU A 1 89 ? 6.187 0.812 12.642 1.00 97.75 89 GLU A CA 1
ATOM 751 C C . GLU A 1 89 ? 7.328 -0.007 13.268 1.00 97.75 89 GLU A C 1
ATOM 753 O O . GLU A 1 89 ? 8.492 0.240 12.972 1.00 97.75 89 GLU A O 1
ATOM 758 N N . LYS A 1 90 ? 7.013 -0.965 14.148 1.00 96.44 90 LYS A N 1
ATOM 759 C CA . LYS A 1 90 ? 7.985 -1.835 14.828 1.00 96.44 90 LYS A CA 1
ATOM 760 C C . LYS A 1 90 ? 8.199 -3.167 14.109 1.00 96.44 90 LYS A C 1
ATOM 762 O O . LYS A 1 90 ? 8.954 -4.001 14.604 1.00 96.44 90 LYS A O 1
ATOM 767 N N . ILE A 1 91 ? 7.541 -3.390 12.969 1.00 94.38 91 ILE A N 1
ATOM 768 C CA . ILE A 1 91 ? 7.832 -4.540 12.109 1.00 94.38 91 ILE A CA 1
ATOM 769 C C . ILE A 1 91 ? 9.280 -4.419 11.620 1.00 94.38 91 ILE A C 1
ATOM 771 O O . ILE A 1 91 ? 9.663 -3.409 11.039 1.00 94.38 91 ILE A O 1
ATOM 775 N N . GLY A 1 92 ? 10.085 -5.464 11.826 1.00 89.75 92 GLY A N 1
ATOM 776 C CA . GLY A 1 92 ? 11.520 -5.462 11.501 1.00 89.75 92 GLY A CA 1
ATOM 777 C C . GLY A 1 92 ? 11.865 -5.414 10.005 1.00 89.75 92 GLY A C 1
ATOM 778 O O . GLY A 1 92 ? 13.038 -5.453 9.658 1.00 89.75 92 GLY A O 1
ATOM 779 N N . SER A 1 93 ? 10.868 -5.340 9.121 1.00 94.50 93 SER A N 1
ATOM 780 C CA . SER A 1 93 ? 11.035 -5.238 7.671 1.00 94.50 93 SER A CA 1
ATOM 781 C C . SER A 1 93 ? 10.384 -3.947 7.156 1.00 94.50 93 SER A C 1
ATOM 783 O O . SER A 1 93 ? 9.152 -3.841 7.161 1.00 94.50 93 SER A O 1
ATOM 785 N N . PRO A 1 94 ? 11.179 -2.978 6.662 1.00 95.62 94 PRO A N 1
ATOM 786 C CA . PRO A 1 94 ? 10.659 -1.781 6.002 1.00 95.62 94 PRO A CA 1
ATOM 787 C C . PRO A 1 94 ? 9.747 -2.111 4.815 1.00 95.62 94 PRO A C 1
ATOM 789 O O . PRO A 1 94 ? 8.689 -1.505 4.658 1.00 95.62 94 PRO A O 1
ATOM 792 N N . GLN A 1 95 ? 10.098 -3.125 4.024 1.00 96.88 95 GLN A N 1
ATOM 793 C CA . GLN A 1 95 ? 9.318 -3.568 2.866 1.00 96.88 95 GLN A CA 1
ATOM 794 C C . GLN A 1 95 ? 7.950 -4.113 3.290 1.00 96.88 95 GLN A C 1
ATOM 796 O O . GLN A 1 95 ? 6.938 -3.834 2.642 1.00 96.88 95 GLN A O 1
ATOM 801 N N . ARG A 1 96 ? 7.884 -4.826 4.424 1.00 97.06 96 ARG A N 1
ATOM 802 C CA . ARG A 1 96 ? 6.612 -5.269 5.006 1.00 97.06 96 ARG A CA 1
ATOM 803 C C . ARG A 1 96 ? 5.765 -4.090 5.473 1.00 97.06 96 ARG A C 1
ATOM 805 O O . ARG A 1 96 ? 4.576 -4.069 5.182 1.00 97.06 96 ARG A O 1
ATOM 812 N N . ILE A 1 97 ? 6.367 -3.083 6.111 1.00 97.88 97 ILE A N 1
ATOM 813 C CA . ILE A 1 97 ? 5.664 -1.843 6.485 1.00 97.88 97 ILE A CA 1
ATOM 814 C C . ILE A 1 97 ? 5.077 -1.160 5.241 1.00 97.88 97 ILE A C 1
ATOM 816 O O . ILE A 1 97 ? 3.910 -0.763 5.242 1.00 97.88 97 ILE A O 1
ATOM 820 N N . ARG A 1 98 ? 5.858 -1.052 4.159 1.00 98.12 98 ARG A N 1
ATOM 821 C CA . ARG A 1 98 ? 5.399 -0.462 2.891 1.00 98.12 98 ARG A CA 1
ATOM 822 C C . ARG A 1 98 ? 4.237 -1.240 2.287 1.00 98.12 98 ARG A C 1
ATOM 824 O O . ARG A 1 98 ? 3.259 -0.624 1.861 1.00 98.12 98 ARG A O 1
ATOM 831 N N . TRP A 1 99 ? 4.319 -2.570 2.294 1.00 98.19 99 TRP A N 1
ATOM 832 C CA . TRP A 1 99 ? 3.222 -3.441 1.880 1.00 98.19 99 TRP A CA 1
ATOM 833 C C . TRP A 1 99 ? 1.958 -3.183 2.698 1.00 98.19 99 TRP A C 1
ATOM 835 O O . TRP A 1 99 ? 0.904 -2.940 2.115 1.00 98.19 99 TRP A O 1
ATOM 845 N N . THR A 1 100 ? 2.063 -3.162 4.028 1.00 98.12 100 THR A N 1
ATOM 846 C CA . THR A 1 100 ? 0.926 -2.906 4.919 1.00 98.12 100 THR A CA 1
ATOM 847 C C . THR A 1 100 ? 0.286 -1.548 4.631 1.00 98.12 100 THR A C 1
ATOM 849 O O . THR A 1 100 ? -0.924 -1.474 4.447 1.00 98.12 100 THR A O 1
ATOM 852 N N . ILE A 1 101 ? 1.069 -0.471 4.493 1.00 98.62 101 ILE A N 1
ATOM 853 C CA . ILE A 1 101 ? 0.519 0.857 4.165 1.00 98.62 101 ILE A CA 1
ATOM 854 C C . ILE A 1 101 ? -0.197 0.841 2.806 1.00 98.62 101 ILE A C 1
ATOM 856 O O . ILE A 1 101 ? -1.301 1.373 2.689 1.00 98.62 101 ILE A O 1
ATOM 860 N N . ALA A 1 102 ? 0.399 0.224 1.780 1.00 98.75 102 ALA A N 1
ATOM 861 C CA . ALA A 1 102 ? -0.211 0.115 0.454 1.00 98.75 102 ALA A CA 1
ATOM 862 C C . ALA A 1 102 ? -1.500 -0.729 0.463 1.00 98.75 102 ALA A C 1
ATOM 864 O O . ALA A 1 102 ? -2.456 -0.402 -0.240 1.00 98.75 102 ALA A O 1
ATOM 865 N N . HIS A 1 103 ? -1.542 -1.783 1.278 1.00 98.62 103 HIS A N 1
ATOM 866 C CA . HIS A 1 103 ? -2.714 -2.629 1.480 1.00 98.62 103 HIS A CA 1
ATOM 867 C C . HIS A 1 103 ? -3.862 -1.847 2.132 1.00 98.62 103 HIS A C 1
ATOM 869 O O . HIS A 1 103 ? -4.970 -1.806 1.594 1.00 98.62 103 HIS A O 1
ATOM 875 N N . GLU A 1 104 ? -3.589 -1.125 3.220 1.00 98.56 104 GLU A N 1
ATOM 876 C CA . GLU A 1 104 ? -4.598 -0.290 3.883 1.00 98.56 104 GLU A CA 1
ATOM 877 C C . GLU A 1 104 ? -5.057 0.895 3.019 1.00 98.56 104 GLU A C 1
ATOM 879 O O . GLU A 1 104 ? -6.231 1.281 3.053 1.00 98.56 104 GLU A O 1
ATOM 884 N N . LEU A 1 105 ? -4.170 1.444 2.178 1.00 98.69 105 LEU A N 1
ATOM 885 C CA . LEU A 1 105 ? -4.548 2.401 1.131 1.00 98.69 105 LEU A CA 1
ATOM 886 C C . LEU A 1 105 ? -5.534 1.775 0.144 1.00 98.69 105 LEU A C 1
ATOM 888 O O . LEU A 1 105 ? -6.483 2.441 -0.266 1.00 98.69 105 LEU A O 1
ATOM 892 N N . GLY A 1 106 ? -5.356 0.497 -0.190 1.00 98.56 106 GLY A N 1
ATOM 893 C CA . GLY A 1 106 ? -6.303 -0.260 -1.000 1.00 98.56 106 GLY A CA 1
ATOM 894 C C . GLY A 1 106 ? -7.699 -0.271 -0.389 1.00 98.56 106 GLY A C 1
ATOM 895 O O . GLY A 1 106 ? -8.660 0.059 -1.084 1.00 98.56 106 GLY A O 1
ATOM 896 N N . HIS A 1 107 ? -7.823 -0.551 0.912 1.00 97.94 107 HIS A N 1
ATOM 897 C CA . HIS A 1 107 ? -9.115 -0.482 1.605 1.00 97.94 107 HIS A CA 1
ATOM 898 C C . HIS A 1 107 ? -9.767 0.900 1.521 1.00 97.94 107 HIS A C 1
ATOM 900 O O . HIS A 1 107 ? -10.966 0.996 1.234 1.00 97.94 107 HIS A O 1
ATOM 906 N N . PHE A 1 108 ? -8.981 1.959 1.719 1.00 98.31 108 PHE A N 1
ATOM 907 C CA . PHE A 1 108 ? -9.458 3.336 1.627 1.00 98.31 108 PHE A CA 1
ATOM 908 C C . PHE A 1 108 ? -9.929 3.701 0.209 1.00 98.31 108 PHE A C 1
ATOM 910 O O . PHE A 1 108 ? -11.077 4.115 0.023 1.00 98.31 108 PHE A O 1
ATOM 917 N N . ILE A 1 109 ? -9.073 3.517 -0.801 1.00 98.38 109 ILE A N 1
ATOM 918 C CA . ILE A 1 109 ? -9.345 3.925 -2.189 1.00 98.38 109 ILE A CA 1
ATOM 919 C C . ILE A 1 109 ? -10.498 3.114 -2.791 1.00 98.38 109 ILE A C 1
ATOM 921 O O . ILE A 1 109 ? -11.347 3.665 -3.496 1.00 98.38 109 ILE A O 1
ATOM 925 N N . LEU A 1 110 ? -10.581 1.820 -2.470 1.00 97.56 110 LEU A N 1
ATOM 926 C CA . LEU A 1 110 ? -11.668 0.939 -2.916 1.00 97.56 110 LEU A CA 1
ATOM 927 C C . LEU A 1 110 ? -12.948 1.084 -2.088 1.00 97.56 110 LEU A C 1
ATOM 929 O O . LEU A 1 110 ? -13.935 0.383 -2.345 1.00 97.56 110 LEU A O 1
ATOM 933 N N . LYS A 1 111 ? -12.949 2.019 -1.131 1.00 96.25 111 LYS A N 1
ATOM 934 C CA . LYS A 1 111 ? -14.092 2.393 -0.298 1.00 96.25 111 LYS A CA 1
ATOM 935 C C . LYS A 1 111 ? -14.680 1.205 0.462 1.00 96.25 111 LYS A C 1
ATOM 937 O O . LYS A 1 111 ? -15.901 1.086 0.584 1.00 96.25 111 LYS A O 1
ATOM 942 N N . HIS A 1 112 ? -13.827 0.298 0.943 1.00 95.06 112 HIS A N 1
ATOM 943 C CA . HIS A 1 112 ? -14.265 -0.916 1.635 1.00 95.06 112 HIS A CA 1
ATOM 944 C C . HIS A 1 112 ? -15.084 -0.582 2.887 1.00 95.06 112 HIS A C 1
ATOM 946 O O . HIS A 1 112 ? -16.154 -1.155 3.069 1.00 95.06 112 HIS A O 1
ATOM 952 N N . ASN A 1 113 ? -14.676 0.419 3.677 1.00 93.31 113 ASN A N 1
ATOM 953 C CA . ASN A 1 113 ? -15.424 0.859 4.863 1.00 93.31 113 ASN A CA 1
ATOM 954 C C . ASN A 1 113 ? -16.859 1.293 4.535 1.00 93.31 113 ASN A C 1
ATOM 956 O O . ASN A 1 113 ? -17.797 0.915 5.239 1.00 93.31 113 ASN A O 1
ATOM 960 N N . GLN A 1 114 ? -17.042 2.068 3.462 1.00 90.75 114 GLN A N 1
ATOM 961 C CA . GLN A 1 114 ? -18.353 2.541 3.013 1.00 90.75 114 GLN A CA 1
ATOM 962 C C . GLN A 1 114 ? -19.181 1.398 2.420 1.00 90.75 114 GLN A C 1
ATOM 964 O O . GLN A 1 114 ? -20.371 1.286 2.705 1.00 90.75 114 GLN A O 1
ATOM 969 N N . ARG A 1 115 ? -18.546 0.530 1.625 1.00 89.19 115 ARG A N 1
ATOM 970 C CA . ARG A 1 115 ? -19.168 -0.635 0.976 1.00 89.19 115 ARG A CA 1
ATOM 971 C C . ARG A 1 115 ? -19.722 -1.649 1.975 1.00 89.19 115 ARG A C 1
ATOM 973 O O . ARG A 1 115 ? -20.743 -2.261 1.672 1.00 89.19 115 ARG A O 1
ATOM 980 N N . SER A 1 116 ? -19.084 -1.796 3.135 1.00 86.44 116 SER A N 1
ATOM 981 C CA . SER A 1 116 ? -19.529 -2.692 4.210 1.00 86.44 116 SER A CA 1
ATOM 982 C C . SER A 1 116 ? -20.247 -2.002 5.365 1.00 86.44 116 SER A C 1
ATOM 984 O O . SER A 1 116 ? -20.698 -2.666 6.302 1.00 86.44 116 SER A O 1
ATOM 986 N N . ASN A 1 117 ? -20.295 -0.667 5.366 1.00 86.81 117 ASN A N 1
ATOM 987 C CA . ASN A 1 117 ? -20.734 0.137 6.504 1.00 86.81 117 ASN A CA 1
ATOM 988 C C . ASN A 1 117 ? -19.985 -0.223 7.811 1.00 86.81 117 ASN A C 1
ATOM 990 O O . ASN A 1 117 ? -20.594 -0.419 8.867 1.00 86.81 117 ASN A O 1
ATOM 994 N N . LYS A 1 118 ? -18.652 -0.385 7.737 1.00 87.81 118 LYS A N 1
ATOM 995 C CA . LYS A 1 118 ? -17.790 -0.715 8.892 1.00 87.81 118 LYS A CA 1
ATOM 996 C C . LYS A 1 118 ? -16.708 0.337 9.090 1.00 87.81 118 LYS A C 1
ATOM 998 O O . LYS A 1 118 ? -16.043 0.754 8.147 1.00 87.81 118 LYS A O 1
ATOM 1003 N N . LYS A 1 119 ? -16.468 0.706 10.350 1.00 89.00 119 LYS A N 1
ATOM 1004 C CA . LYS A 1 119 ? -15.439 1.693 10.717 1.00 89.00 119 LYS A CA 1
ATOM 1005 C C . LYS A 1 119 ? -14.018 1.159 10.597 1.00 89.00 119 LYS A C 1
ATOM 1007 O O . LYS A 1 119 ? -13.113 1.935 10.348 1.00 89.00 119 LYS A O 1
ATOM 1012 N N . VAL A 1 120 ? -13.821 -0.141 10.784 1.00 87.88 120 VAL A N 1
ATOM 1013 C CA . VAL A 1 120 ? -12.516 -0.801 10.676 1.00 87.88 120 VAL A CA 1
ATOM 1014 C C . VAL A 1 120 ? -12.696 -2.044 9.818 1.00 87.88 120 VAL A C 1
ATOM 1016 O O . VAL A 1 120 ? -13.625 -2.820 10.066 1.00 87.88 120 VAL A O 1
ATOM 1019 N N . ILE A 1 121 ? -11.826 -2.231 8.827 1.00 87.56 121 ILE A N 1
ATOM 1020 C CA . ILE A 1 121 ? -11.789 -3.462 8.032 1.00 87.56 121 ILE A CA 1
ATOM 1021 C C . ILE A 1 121 ? -10.952 -4.493 8.784 1.00 87.56 121 ILE A C 1
ATOM 1023 O O . ILE A 1 121 ? -9.776 -4.282 9.036 1.00 87.56 121 ILE A O 1
ATOM 1027 N N . SER A 1 122 ? -11.596 -5.563 9.245 1.00 81.62 122 SER A N 1
ATOM 1028 C CA . SER A 1 122 ? -10.964 -6.638 10.018 1.00 81.62 122 SER A CA 1
ATOM 1029 C C . SER A 1 122 ? -11.865 -7.875 10.037 1.00 81.62 122 SER A C 1
ATOM 1031 O O . SER A 1 122 ? -13.044 -7.799 9.673 1.00 81.62 122 SER A O 1
ATOM 1033 N N . ARG A 1 123 ? -11.337 -9.008 10.515 1.00 69.81 123 ARG A N 1
ATOM 1034 C CA . ARG A 1 123 ? -12.133 -10.217 10.779 1.00 69.81 123 ARG A CA 1
ATOM 1035 C C . ARG A 1 123 ? -13.109 -10.001 11.943 1.00 69.81 123 ARG A C 1
ATOM 1037 O O . ARG A 1 123 ? -12.744 -9.456 12.992 1.00 69.81 123 ARG A O 1
ATOM 1044 N N . GLY A 1 124 ? -14.353 -10.455 11.773 1.00 75.25 124 GLY A N 1
ATOM 1045 C CA . GLY A 1 124 ? -15.418 -10.413 12.783 1.00 75.25 124 GLY A CA 1
ATOM 1046 C C . GLY A 1 124 ? -16.551 -9.419 12.490 1.00 75.25 124 GLY A C 1
ATOM 1047 O O . GLY A 1 124 ? -17.707 -9.827 12.525 1.00 75.25 124 GLY A O 1
ATOM 1048 N N . PRO A 1 125 ? -16.295 -8.125 12.195 1.00 74.88 125 PRO A N 1
ATOM 1049 C CA . PRO A 1 125 ? -17.356 -7.198 11.806 1.00 74.88 125 PRO A CA 1
ATOM 1050 C C . PRO A 1 125 ? -17.940 -7.503 10.420 1.00 74.88 125 PRO A C 1
ATOM 1052 O O . PRO A 1 125 ? -19.050 -7.050 10.139 1.00 74.88 125 PRO A O 1
ATOM 1055 N N . LEU A 1 126 ? -17.192 -8.217 9.574 1.00 78.94 126 LEU A N 1
ATOM 1056 C CA . LEU A 1 126 ? -17.543 -8.636 8.215 1.00 78.94 126 LEU A CA 1
ATOM 1057 C C . LEU A 1 126 ? -17.846 -10.137 8.172 1.00 78.94 126 LEU A C 1
ATOM 1059 O O . LEU A 1 126 ? -17.342 -10.887 9.007 1.00 78.94 126 LEU A O 1
ATOM 1063 N N . SER A 1 127 ? -18.635 -10.564 7.181 1.00 82.69 127 SER A N 1
ATOM 1064 C CA . SER A 1 127 ? -18.730 -11.988 6.838 1.00 82.69 127 SER A CA 1
ATOM 1065 C C . SER A 1 127 ? -17.403 -12.484 6.252 1.00 82.69 127 SER A C 1
ATOM 1067 O O . SER A 1 127 ? -16.667 -11.695 5.656 1.00 82.69 127 SER A O 1
ATOM 1069 N N . ASP A 1 128 ? -17.103 -13.777 6.397 1.00 83.38 128 ASP A N 1
ATOM 1070 C CA . ASP A 1 128 ? -15.839 -14.349 5.913 1.00 83.38 128 ASP A CA 1
ATOM 1071 C C . ASP A 1 128 ? -15.654 -14.139 4.402 1.00 83.38 128 ASP A C 1
ATOM 1073 O O . ASP A 1 128 ? -14.579 -13.737 3.961 1.00 83.38 128 ASP A O 1
ATOM 1077 N N . SER A 1 129 ? -16.715 -14.311 3.606 1.00 86.06 129 SER A N 1
ATOM 1078 C CA . SER A 1 129 ? -16.660 -14.117 2.152 1.00 86.06 129 SER A CA 1
ATOM 1079 C C . SER A 1 129 ? -16.418 -12.659 1.753 1.00 86.06 129 SER A C 1
ATOM 1081 O O . SER A 1 129 ? -15.604 -12.386 0.872 1.00 86.06 129 SER A O 1
ATOM 1083 N N . GLU A 1 130 ? -17.091 -11.708 2.403 1.00 86.19 130 GLU A N 1
ATOM 1084 C CA . GLU A 1 130 ? -16.910 -10.277 2.137 1.00 86.19 130 GLU A CA 1
ATOM 1085 C C . GLU A 1 130 ? -15.508 -9.811 2.535 1.00 86.19 130 GLU A C 1
ATOM 1087 O O . GLU A 1 130 ? -14.843 -9.112 1.767 1.00 86.19 130 GLU A O 1
ATOM 1092 N N . TYR A 1 131 ? -15.035 -10.257 3.702 1.00 88.31 131 TYR A N 1
ATOM 1093 C CA . TYR A 1 131 ? -13.682 -9.987 4.169 1.00 88.31 131 TYR A CA 1
ATOM 1094 C C . TYR A 1 131 ? -12.639 -10.517 3.178 1.00 88.31 131 TYR A C 1
ATOM 1096 O O . TYR A 1 131 ? -11.779 -9.762 2.731 1.00 88.31 131 TYR A O 1
ATOM 1104 N N . GLU A 1 132 ? -12.755 -11.778 2.752 1.00 92.62 132 GLU A N 1
ATOM 1105 C CA . GLU A 1 132 ? -11.845 -12.359 1.762 1.00 92.62 132 GLU A CA 1
ATOM 1106 C C . GLU A 1 132 ? -11.820 -11.593 0.437 1.00 92.62 132 GLU A C 1
ATOM 1108 O O . GLU A 1 132 ? -10.760 -11.456 -0.182 1.00 92.62 132 GLU A O 1
ATOM 1113 N N . ILE A 1 133 ? -12.976 -11.114 -0.027 1.00 94.50 133 ILE A N 1
ATOM 1114 C CA . ILE A 1 133 ? -13.064 -10.334 -1.261 1.00 94.50 133 ILE A CA 1
ATOM 1115 C C . ILE A 1 133 ? -12.299 -9.021 -1.113 1.00 94.50 133 ILE A C 1
ATOM 1117 O O . ILE A 1 133 ? -11.471 -8.703 -1.970 1.00 94.50 133 ILE A O 1
ATOM 1121 N N . PHE A 1 134 ? -12.523 -8.290 -0.023 1.00 95.31 134 PHE A N 1
ATOM 1122 C CA . PHE A 1 134 ? -11.862 -7.008 0.216 1.00 95.31 134 PHE A CA 1
ATOM 1123 C C . PHE A 1 134 ? -10.353 -7.153 0.392 1.00 95.31 134 PHE A C 1
ATOM 1125 O O . PHE A 1 134 ? -9.606 -6.360 -0.175 1.00 95.31 134 PHE A O 1
ATOM 1132 N N . GLU A 1 135 ? -9.896 -8.185 1.097 1.00 96.12 135 GLU A N 1
ATOM 1133 C CA . GLU A 1 135 ? -8.471 -8.504 1.248 1.00 96.12 135 GLU A CA 1
ATOM 1134 C C . GLU A 1 135 ? -7.818 -8.817 -0.106 1.00 96.12 135 GLU A C 1
ATOM 1136 O O . GLU A 1 135 ? -6.733 -8.326 -0.424 1.00 96.12 135 GLU A O 1
ATOM 1141 N N . LYS A 1 136 ? -8.486 -9.605 -0.962 1.00 97.12 136 LYS A N 1
ATOM 1142 C CA . LYS A 1 136 ? -7.999 -9.916 -2.319 1.00 97.12 136 LYS A CA 1
ATOM 1143 C C . LYS A 1 136 ? -7.922 -8.661 -3.196 1.00 97.12 136 LYS A C 1
ATOM 1145 O O . LYS A 1 136 ? -6.955 -8.503 -3.946 1.00 97.12 136 LYS A O 1
ATOM 1150 N N . GLU A 1 137 ? -8.910 -7.773 -3.107 1.00 97.88 137 GLU A N 1
ATOM 1151 C CA . GLU A 1 137 ? -8.911 -6.491 -3.820 1.00 97.88 137 GLU A CA 1
ATOM 1152 C C . GLU A 1 137 ? -7.799 -5.557 -3.303 1.00 97.88 137 GLU A C 1
ATOM 1154 O O . GLU A 1 137 ? -7.035 -5.025 -4.111 1.00 97.88 137 GLU A O 1
ATOM 1159 N N . ALA A 1 138 ? -7.638 -5.423 -1.982 1.00 98.19 138 ALA A N 1
ATOM 1160 C CA . ALA A 1 138 ? -6.600 -4.607 -1.347 1.00 98.19 138 ALA A CA 1
ATOM 1161 C C . ALA A 1 138 ? -5.182 -5.106 -1.673 1.00 98.19 138 ALA A C 1
ATOM 1163 O O . ALA A 1 138 ? -4.321 -4.314 -2.054 1.00 98.19 138 ALA A O 1
ATOM 1164 N N . ASN A 1 139 ? -4.955 -6.423 -1.655 1.00 97.69 139 ASN A N 1
ATOM 1165 C CA . ASN A 1 139 ? -3.691 -7.030 -2.089 1.00 97.69 139 ASN A CA 1
ATOM 1166 C C . ASN A 1 139 ? -3.381 -6.741 -3.566 1.00 97.69 139 ASN A C 1
ATOM 1168 O O . ASN A 1 139 ? -2.239 -6.451 -3.930 1.00 97.69 139 ASN A O 1
ATOM 1172 N N . CYS A 1 140 ? -4.394 -6.800 -4.436 1.00 96.81 140 CYS A N 1
ATOM 1173 C CA . CYS A 1 140 ? -4.230 -6.465 -5.849 1.00 96.81 140 CYS A CA 1
ATOM 1174 C C . CYS A 1 140 ? -3.900 -4.983 -6.049 1.00 96.81 140 CYS A C 1
ATOM 1176 O O . CYS A 1 140 ? -3.028 -4.658 -6.858 1.00 96.81 140 CYS A O 1
ATOM 1178 N N . PHE A 1 141 ? -4.564 -4.096 -5.306 1.00 98.38 141 PHE A N 1
ATOM 1179 C CA . PHE A 1 141 ? -4.256 -2.669 -5.301 1.00 98.38 141 PHE A CA 1
ATOM 1180 C C . PHE A 1 141 ? -2.811 -2.423 -4.846 1.00 98.38 141 PHE A C 1
ATOM 1182 O O . PHE A 1 141 ? -2.047 -1.807 -5.585 1.00 98.38 141 PHE A O 1
ATOM 1189 N N . ALA A 1 142 ? -2.409 -2.969 -3.693 1.00 98.25 142 ALA A N 1
ATOM 1190 C CA . ALA A 1 142 ? -1.079 -2.778 -3.113 1.00 98.25 142 ALA A CA 1
ATOM 1191 C C . ALA A 1 142 ? 0.036 -3.193 -4.077 1.00 98.25 142 ALA A C 1
ATOM 1193 O O . ALA A 1 142 ? 0.973 -2.430 -4.307 1.00 98.25 142 ALA A O 1
ATOM 1194 N N . ARG A 1 143 ? -0.111 -4.365 -4.710 1.00 96.25 143 ARG A N 1
ATOM 1195 C CA . ARG A 1 143 ? 0.834 -4.862 -5.716 1.00 96.25 143 ARG A CA 1
ATOM 1196 C C . ARG A 1 143 ? 0.986 -3.896 -6.892 1.00 96.25 143 ARG A C 1
ATOM 1198 O O . ARG A 1 143 ? 2.106 -3.585 -7.274 1.00 96.25 143 ARG A O 1
ATOM 1205 N N . ASN A 1 144 ? -0.126 -3.432 -7.466 1.00 95.44 144 ASN A N 1
ATOM 1206 C CA . ASN A 1 144 ? -0.095 -2.537 -8.629 1.00 95.44 144 ASN A CA 1
ATOM 1207 C C . ASN A 1 144 ? 0.355 -1.111 -8.273 1.00 95.44 144 ASN A C 1
ATOM 1209 O O . ASN A 1 144 ? 0.886 -0.424 -9.141 1.00 95.44 144 ASN A O 1
ATOM 1213 N N . LEU A 1 145 ? 0.144 -0.670 -7.028 1.00 97.75 145 LEU A N 1
ATOM 1214 C CA . LEU A 1 145 ? 0.633 0.615 -6.536 1.00 97.75 145 LEU A CA 1
ATOM 1215 C C . LEU A 1 145 ? 2.149 0.575 -6.331 1.00 97.75 145 LEU A C 1
ATOM 1217 O O . LEU A 1 145 ? 2.846 1.456 -6.818 1.00 97.75 145 LEU A O 1
ATOM 1221 N N . LEU A 1 146 ? 2.650 -0.435 -5.612 1.00 97.50 146 LEU A N 1
ATOM 1222 C CA . LEU A 1 146 ? 4.072 -0.561 -5.276 1.00 97.50 146 LEU A CA 1
ATOM 1223 C C . LEU A 1 146 ? 4.940 -0.915 -6.479 1.00 97.50 146 LEU A C 1
ATOM 1225 O O . LEU A 1 146 ? 6.078 -0.462 -6.546 1.00 97.50 146 LEU A O 1
ATOM 1229 N N . VAL A 1 147 ? 4.400 -1.701 -7.414 1.00 94.88 147 VAL A N 1
ATOM 1230 C CA . VAL A 1 147 ? 5.115 -2.173 -8.603 1.00 94.88 147 VAL A CA 1
ATOM 1231 C C . VAL A 1 147 ? 4.271 -1.898 -9.851 1.00 94.88 147 VAL A C 1
ATOM 1233 O O . VAL A 1 147 ? 3.560 -2.782 -10.348 1.00 94.88 147 VAL A O 1
ATOM 1236 N N . PRO A 1 148 ? 4.290 -0.657 -10.370 1.00 92.75 148 PRO A N 1
ATOM 1237 C CA . PRO A 1 148 ? 3.460 -0.284 -11.506 1.00 92.75 148 PRO A CA 1
ATOM 1238 C C . PRO A 1 148 ? 4.015 -0.895 -12.793 1.00 92.75 148 PRO A C 1
ATOM 1240 O O . PRO A 1 148 ? 4.988 -0.422 -13.376 1.00 92.75 148 PRO A O 1
ATOM 1243 N N . ILE A 1 149 ? 3.360 -1.955 -13.255 1.00 89.00 149 ILE A N 1
ATOM 1244 C CA . ILE A 1 149 ? 3.740 -2.717 -14.448 1.00 89.00 149 ILE A CA 1
ATOM 1245 C C . ILE A 1 149 ? 3.970 -1.844 -15.710 1.00 89.00 149 ILE A C 1
ATOM 1247 O O . ILE A 1 149 ? 4.923 -2.136 -16.432 1.00 89.00 149 ILE A O 1
ATOM 1251 N N . PRO A 1 150 ? 3.217 -0.750 -15.980 1.00 88.88 150 PRO A N 1
ATOM 1252 C CA . PRO A 1 150 ? 3.514 0.137 -17.112 1.00 88.88 150 PRO A CA 1
ATOM 1253 C C . PRO A 1 150 ? 4.914 0.778 -17.078 1.00 88.88 150 PRO A C 1
ATOM 1255 O O . PRO A 1 150 ? 5.524 0.944 -18.131 1.00 88.88 150 PRO A O 1
ATOM 1258 N N . ILE A 1 151 ? 5.449 1.093 -15.889 1.00 90.38 151 ILE A N 1
ATOM 1259 C CA . ILE A 1 151 ? 6.808 1.645 -15.722 1.00 90.38 151 ILE A CA 1
ATOM 1260 C C . ILE A 1 151 ? 7.841 0.583 -16.113 1.00 90.38 151 ILE A C 1
ATOM 1262 O O . ILE A 1 151 ? 8.708 0.830 -16.948 1.00 90.38 151 ILE A O 1
ATOM 1266 N N . PHE A 1 152 ? 7.702 -0.633 -15.577 1.00 87.19 152 PHE A N 1
ATOM 1267 C CA . PHE A 1 152 ? 8.592 -1.753 -15.898 1.00 87.19 152 PHE A CA 1
ATOM 1268 C C . PHE A 1 152 ? 8.508 -2.175 -17.361 1.00 87.19 152 PHE A C 1
ATOM 1270 O O . PHE A 1 152 ? 9.525 -2.514 -17.957 1.00 87.19 152 PHE A O 1
ATOM 1277 N N . SER A 1 153 ? 7.327 -2.087 -17.974 1.00 82.94 153 SER A N 1
ATOM 1278 C CA . SER A 1 153 ? 7.174 -2.332 -19.407 1.00 82.94 153 SER A CA 1
ATOM 1279 C C . SER A 1 153 ? 8.018 -1.380 -20.249 1.00 82.94 153 SER A C 1
ATOM 1281 O O . SER A 1 153 ? 8.578 -1.823 -21.244 1.00 82.94 153 SER A O 1
ATOM 1283 N N . LYS A 1 154 ? 8.103 -0.099 -19.867 1.00 85.81 154 LYS A N 1
ATOM 1284 C CA . LYS A 1 154 ? 8.915 0.905 -20.569 1.00 85.81 154 LYS A CA 1
ATOM 1285 C C . LYS A 1 154 ? 10.414 0.692 -20.334 1.00 85.81 154 LYS A C 1
ATOM 1287 O O . LYS A 1 154 ? 11.203 0.902 -21.243 1.00 85.81 154 LYS A O 1
ATOM 1292 N N . ILE A 1 155 ? 10.812 0.238 -19.145 1.00 86.00 155 ILE A N 1
ATOM 1293 C CA . ILE A 1 155 ? 12.209 -0.145 -18.868 1.00 86.00 155 ILE A CA 1
ATOM 1294 C C . ILE A 1 155 ? 12.617 -1.336 -19.752 1.00 86.00 155 ILE A C 1
ATOM 1296 O O . ILE A 1 155 ? 13.667 -1.312 -20.393 1.00 86.00 155 ILE A O 1
ATOM 1300 N N . LEU A 1 156 ? 11.755 -2.351 -19.843 1.00 82.44 156 LEU A N 1
ATOM 1301 C CA . LEU A 1 156 ? 12.013 -3.594 -20.575 1.00 82.44 156 LEU A CA 1
ATOM 1302 C C . LEU A 1 156 ? 12.036 -3.451 -22.106 1.00 82.44 156 LEU A C 1
ATOM 1304 O O . LEU A 1 156 ? 12.423 -4.396 -22.789 1.00 82.44 156 LEU A O 1
ATOM 1308 N N . THR A 1 157 ? 11.654 -2.303 -22.676 1.00 81.12 157 THR A N 1
ATOM 1309 C CA . THR A 1 157 ? 11.903 -2.054 -24.109 1.00 81.12 157 THR A CA 1
ATOM 1310 C C . THR A 1 157 ? 13.332 -1.650 -24.411 1.00 81.12 157 THR A C 1
ATOM 1312 O O . THR A 1 157 ? 13.781 -1.819 -25.5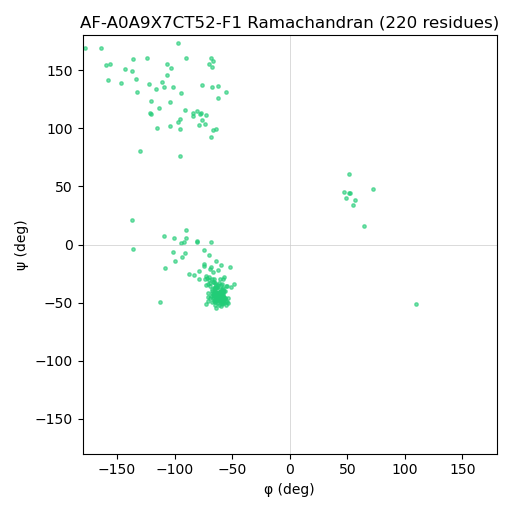38 1.00 81.12 157 THR A O 1
ATOM 1315 N N . GLU A 1 158 ? 14.037 -1.117 -23.417 1.00 81.25 158 GLU A N 1
ATOM 1316 C CA . GLU A 1 158 ? 15.398 -0.598 -23.562 1.00 81.25 158 GLU A CA 1
ATOM 1317 C C . GLU A 1 158 ? 16.441 -1.491 -22.884 1.00 81.25 158 GLU A C 1
ATOM 1319 O O . GLU A 1 158 ? 17.629 -1.409 -23.209 1.00 81.25 158 GLU A O 1
ATOM 1324 N N . VAL A 1 159 ? 16.007 -2.327 -21.938 1.00 79.75 159 VAL A N 1
ATOM 1325 C CA . VAL A 1 159 ? 16.833 -3.279 -21.191 1.00 79.75 159 VAL A CA 1
ATOM 1326 C C . VAL A 1 159 ? 16.290 -4.686 -21.435 1.00 79.75 159 VAL A C 1
ATOM 1328 O O . VAL A 1 159 ? 15.122 -4.960 -21.179 1.00 79.75 159 VAL A O 1
ATOM 1331 N N . SER A 1 160 ? 17.140 -5.586 -21.932 1.00 72.94 160 SER A N 1
ATOM 1332 C CA . SER A 1 160 ? 16.753 -6.938 -22.367 1.00 72.94 160 SER A CA 1
ATOM 1333 C C . SER A 1 160 ? 16.274 -7.845 -21.233 1.00 72.94 160 SER A C 1
ATOM 1335 O O . SER A 1 160 ? 15.451 -8.730 -21.465 1.00 72.94 160 SER A O 1
ATOM 1337 N N . THR A 1 161 ? 16.776 -7.643 -20.015 1.00 73.00 161 THR A N 1
ATOM 1338 C CA . THR A 1 161 ? 16.383 -8.403 -18.824 1.00 73.00 161 THR A CA 1
ATOM 1339 C C . THR A 1 161 ? 16.438 -7.523 -17.588 1.00 73.00 161 THR A C 1
ATOM 1341 O O . THR A 1 161 ? 17.408 -6.794 -17.404 1.00 73.00 161 THR A O 1
ATOM 1344 N N . ILE A 1 162 ? 15.449 -7.660 -16.710 1.00 78.69 162 ILE A N 1
ATOM 1345 C CA . ILE A 1 162 ? 15.500 -7.149 -15.341 1.00 78.69 162 ILE A CA 1
ATOM 1346 C C . ILE A 1 162 ? 15.445 -8.340 -14.389 1.00 78.69 162 ILE A C 1
ATOM 1348 O O . ILE A 1 162 ? 14.651 -9.265 -14.598 1.00 78.69 162 ILE A O 1
ATOM 1352 N N . ASN A 1 163 ? 16.310 -8.361 -13.383 1.00 83.00 163 ASN A N 1
ATOM 1353 C CA . ASN A 1 163 ? 16.351 -9.452 -12.419 1.00 83.00 163 ASN A CA 1
ATOM 1354 C C . ASN A 1 163 ? 15.564 -9.089 -11.141 1.00 83.00 163 ASN A C 1
ATOM 1356 O O . ASN A 1 163 ? 15.051 -7.981 -10.973 1.00 83.00 163 ASN A O 1
ATOM 1360 N N . LEU A 1 164 ? 15.417 -10.064 -10.241 1.00 84.62 164 LEU A N 1
ATOM 1361 C CA . LEU A 1 164 ? 14.626 -9.902 -9.016 1.00 84.62 164 LEU A CA 1
ATOM 1362 C C . LEU A 1 164 ? 15.244 -8.913 -8.027 1.00 84.62 164 LEU A C 1
ATOM 1364 O O . LEU A 1 164 ? 14.504 -8.266 -7.288 1.00 84.62 164 LEU A O 1
ATOM 1368 N N . PHE A 1 165 ? 16.573 -8.785 -8.024 1.00 86.31 165 PHE A N 1
ATOM 1369 C CA . PHE A 1 165 ? 17.285 -7.852 -7.159 1.00 86.31 165 PHE A CA 1
ATOM 1370 C C . PHE A 1 165 ? 16.999 -6.427 -7.612 1.00 86.31 165 PHE A C 1
ATOM 1372 O O . PHE A 1 165 ? 16.574 -5.624 -6.787 1.00 86.31 165 PHE A O 1
ATOM 1379 N N . ASP A 1 166 ? 17.072 -6.167 -8.922 1.00 88.69 166 ASP A N 1
ATOM 1380 C CA . ASP A 1 166 ? 16.756 -4.854 -9.488 1.00 88.69 166 ASP A CA 1
ATOM 1381 C C . ASP A 1 166 ? 15.338 -4.419 -9.083 1.00 88.69 166 ASP A C 1
ATOM 1383 O O . ASP A 1 166 ? 15.135 -3.318 -8.582 1.00 88.69 166 ASP A O 1
ATOM 1387 N N . ILE A 1 167 ? 14.332 -5.292 -9.237 1.00 90.19 167 ILE A N 1
ATOM 1388 C CA . ILE A 1 167 ? 12.943 -4.965 -8.862 1.00 90.19 167 ILE A CA 1
ATOM 1389 C C . ILE A 1 167 ? 12.816 -4.714 -7.356 1.00 90.19 167 ILE A C 1
ATOM 1391 O O . ILE A 1 167 ? 12.121 -3.775 -6.952 1.00 90.19 167 ILE A O 1
ATOM 1395 N N . GLY A 1 168 ? 13.463 -5.549 -6.539 1.00 92.56 168 GLY A N 1
ATOM 1396 C CA . GLY A 1 168 ? 13.495 -5.401 -5.087 1.00 92.56 168 GLY A CA 1
ATOM 1397 C C . GLY A 1 168 ? 14.046 -4.042 -4.663 1.00 92.56 168 GLY A C 1
ATOM 1398 O O . GLY A 1 168 ? 13.417 -3.358 -3.855 1.00 92.56 168 GLY A O 1
ATOM 1399 N N . GLU A 1 169 ? 15.160 -3.622 -5.266 1.00 91.81 169 GLU A N 1
ATOM 1400 C CA . GLU A 1 169 ? 15.810 -2.337 -4.997 1.00 91.81 169 GLU A CA 1
ATOM 1401 C C . GLU A 1 169 ? 15.001 -1.148 -5.532 1.00 91.81 169 GLU A C 1
ATOM 1403 O O . GLU A 1 169 ? 14.726 -0.206 -4.788 1.00 91.81 169 GLU A O 1
ATOM 1408 N N . ILE A 1 170 ? 14.544 -1.205 -6.788 1.00 94.00 170 ILE A N 1
ATOM 1409 C CA . ILE A 1 170 ? 13.777 -0.129 -7.440 1.00 94.00 170 ILE A CA 1
ATOM 1410 C C . ILE A 1 170 ? 12.473 0.158 -6.683 1.00 94.00 170 ILE A C 1
ATOM 1412 O O . ILE A 1 170 ? 12.102 1.318 -6.482 1.00 94.00 170 ILE A O 1
ATOM 1416 N N . CYS A 1 171 ? 11.743 -0.888 -6.282 1.00 95.62 171 CYS A N 1
ATOM 1417 C CA . CYS A 1 171 ? 10.425 -0.743 -5.654 1.00 95.62 171 CYS A CA 1
ATOM 1418 C C . CYS A 1 171 ? 10.457 -0.713 -4.122 1.00 95.62 171 CYS A C 1
ATOM 1420 O O . CYS A 1 171 ? 9.429 -0.390 -3.511 1.00 95.62 171 CYS A O 1
ATOM 1422 N N . ASP A 1 172 ? 11.601 -1.032 -3.512 1.00 96.38 172 ASP A N 1
ATOM 1423 C CA . ASP A 1 172 ? 11.755 -1.257 -2.073 1.00 96.38 172 ASP A CA 1
ATOM 1424 C C . ASP A 1 172 ? 10.713 -2.266 -1.553 1.00 96.38 172 ASP A C 1
ATOM 1426 O O . ASP A 1 172 ? 9.831 -1.953 -0.741 1.00 96.38 172 ASP A O 1
ATOM 1430 N N . ILE A 1 173 ? 10.776 -3.484 -2.106 1.00 94.81 173 ILE A N 1
ATOM 1431 C CA . ILE A 1 173 ? 9.912 -4.628 -1.769 1.00 94.81 173 ILE A CA 1
ATOM 1432 C C . ILE A 1 173 ? 10.749 -5.843 -1.356 1.00 94.81 173 ILE A C 1
ATOM 1434 O O . ILE A 1 173 ? 11.942 -5.909 -1.636 1.00 94.81 173 ILE A O 1
ATOM 1438 N N . SER A 1 174 ? 10.138 -6.806 -0.658 1.00 93.56 174 SER A N 1
ATOM 1439 C CA . SER A 1 174 ? 10.866 -7.997 -0.213 1.00 93.56 174 SER A CA 1
ATOM 1440 C C . SER A 1 174 ? 11.268 -8.884 -1.394 1.00 93.56 174 SER A C 1
ATOM 1442 O O . SER A 1 174 ? 10.663 -8.823 -2.468 1.00 93.56 174 SER A O 1
ATOM 1444 N N . TYR A 1 175 ? 12.257 -9.748 -1.171 1.00 91.12 175 TYR A N 1
ATOM 1445 C CA . TYR A 1 175 ? 12.709 -10.728 -2.158 1.00 91.12 175 TYR A CA 1
ATOM 1446 C C . TYR A 1 175 ? 11.548 -11.592 -2.672 1.00 91.12 175 TYR A C 1
ATOM 1448 O O . TYR A 1 175 ? 11.363 -11.750 -3.876 1.00 91.12 175 TYR A O 1
ATOM 1456 N N . GLU A 1 176 ? 10.711 -12.087 -1.760 1.00 90.44 176 GLU A N 1
ATOM 1457 C CA . GLU A 1 176 ? 9.562 -12.938 -2.081 1.00 90.44 176 GLU A CA 1
ATOM 1458 C C . GLU A 1 176 ? 8.523 -12.184 -2.924 1.00 90.44 176 GLU A C 1
ATOM 1460 O O . GLU A 1 176 ? 7.922 -12.739 -3.846 1.00 90.44 176 GLU A O 1
ATOM 1465 N N . ALA A 1 177 ? 8.319 -10.892 -2.642 1.00 91.31 177 ALA A N 1
ATOM 1466 C CA . ALA A 1 177 ? 7.443 -10.051 -3.446 1.00 91.31 177 ALA A CA 1
ATOM 1467 C C . ALA A 1 177 ? 8.021 -9.825 -4.853 1.00 91.31 177 ALA A C 1
ATOM 1469 O O . ALA A 1 177 ? 7.276 -9.907 -5.832 1.00 91.31 177 ALA A O 1
ATOM 1470 N N . ALA A 1 178 ? 9.329 -9.584 -4.974 1.00 92.50 178 ALA A N 1
ATOM 1471 C CA . ALA A 1 178 ? 10.000 -9.417 -6.263 1.00 92.50 178 ALA A CA 1
ATOM 1472 C C . ALA A 1 178 ? 9.947 -10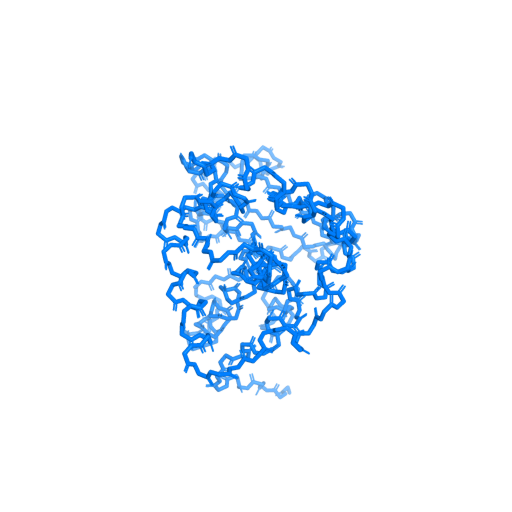.695 -7.120 1.00 92.50 178 ALA A C 1
ATOM 1474 O O . ALA A 1 178 ? 9.637 -10.624 -8.312 1.00 92.50 178 ALA A O 1
ATOM 1475 N N . GLU A 1 179 ? 10.148 -11.869 -6.515 1.00 90.56 179 GLU A N 1
ATOM 1476 C CA . GLU A 1 179 ? 10.013 -13.166 -7.191 1.00 90.56 179 GLU A CA 1
ATOM 1477 C C . GLU A 1 179 ? 8.598 -13.364 -7.759 1.00 90.56 179 GLU A C 1
ATOM 1479 O O . GLU A 1 179 ? 8.423 -13.734 -8.927 1.00 90.56 179 GLU A O 1
ATOM 1484 N N . TYR A 1 180 ? 7.566 -13.046 -6.970 1.00 89.69 180 TYR A N 1
ATOM 1485 C CA . TYR A 1 180 ? 6.181 -13.092 -7.441 1.00 89.69 180 TYR A CA 1
ATOM 1486 C C . TYR A 1 180 ? 5.945 -12.164 -8.645 1.00 89.69 180 TYR A C 1
ATOM 1488 O O . TYR A 1 180 ? 5.266 -12.548 -9.603 1.00 89.69 180 TYR A O 1
ATOM 1496 N N . ILE A 1 181 ? 6.509 -10.951 -8.620 1.00 88.88 181 ILE A N 1
ATOM 1497 C CA . ILE A 1 181 ? 6.391 -9.982 -9.717 1.00 88.88 181 ILE A CA 1
ATOM 1498 C C . ILE A 1 181 ? 7.057 -10.491 -10.995 1.00 88.88 181 ILE A C 1
ATOM 1500 O O . ILE A 1 181 ? 6.451 -10.377 -12.057 1.00 88.88 181 ILE A O 1
ATOM 1504 N N . ILE A 1 182 ? 8.256 -11.071 -10.927 1.00 85.88 182 ILE A N 1
ATOM 1505 C CA . ILE A 1 182 ? 8.932 -11.599 -12.126 1.00 85.88 182 ILE A CA 1
ATOM 1506 C C . ILE A 1 182 ? 8.145 -12.725 -12.752 1.00 85.88 182 ILE A C 1
ATOM 1508 O O . ILE A 1 182 ? 7.901 -12.716 -13.958 1.00 85.88 182 ILE A O 1
ATOM 1512 N N . ASN A 1 183 ? 7.671 -13.657 -11.931 1.00 86.00 183 ASN A N 1
ATOM 1513 C CA . ASN A 1 183 ? 6.812 -14.724 -12.415 1.00 86.00 183 ASN A CA 1
ATOM 1514 C C . ASN A 1 183 ? 5.550 -14.150 -13.074 1.00 86.00 183 ASN A C 1
ATOM 1516 O O . ASN A 1 183 ? 5.097 -14.654 -14.102 1.00 86.00 183 ASN A O 1
ATOM 1520 N N . HIS A 1 184 ? 4.993 -13.064 -12.533 1.00 84.12 184 HIS A N 1
ATOM 1521 C CA . HIS A 1 184 ? 3.869 -12.367 -13.148 1.00 84.12 184 HIS A CA 1
ATOM 1522 C C . HIS A 1 184 ? 4.231 -11.717 -14.495 1.00 84.12 184 HIS A C 1
ATOM 1524 O O . HIS A 1 184 ? 3.511 -11.939 -15.469 1.00 84.12 184 HIS A O 1
ATOM 1530 N N . LEU A 1 185 ? 5.340 -10.977 -14.578 1.00 80.50 185 LEU A N 1
ATOM 1531 C CA . LEU A 1 185 ? 5.826 -10.333 -15.805 1.00 80.50 185 LEU A CA 1
ATOM 1532 C C . LEU A 1 185 ? 6.104 -11.357 -16.914 1.00 80.50 185 LEU A C 1
ATOM 1534 O O . LEU A 1 185 ? 5.575 -11.215 -18.019 1.00 80.50 185 LEU A O 1
ATOM 1538 N N . ASN A 1 186 ? 6.824 -12.437 -16.595 1.00 79.88 186 ASN A N 1
ATOM 1539 C CA . ASN A 1 186 ? 7.110 -13.535 -17.523 1.00 79.88 186 ASN A CA 1
ATOM 1540 C C . ASN A 1 186 ? 5.815 -14.158 -18.055 1.00 79.88 186 ASN A C 1
ATOM 1542 O O . ASN A 1 186 ? 5.656 -14.357 -19.258 1.00 79.88 186 ASN A O 1
ATOM 1546 N N . ASN A 1 187 ? 4.840 -14.411 -17.176 1.00 80.00 187 ASN A N 1
ATOM 1547 C CA . ASN A 1 187 ? 3.538 -14.943 -17.576 1.00 80.00 187 ASN A CA 1
ATOM 1548 C C . ASN A 1 187 ? 2.769 -14.006 -18.518 1.00 80.00 187 ASN A C 1
ATOM 1550 O O . ASN A 1 187 ? 2.035 -14.487 -19.383 1.00 80.00 187 ASN A O 1
ATOM 1554 N N . ILE A 1 188 ? 2.895 -12.687 -18.355 1.00 74.00 188 ILE A N 1
ATOM 1555 C CA . ILE A 1 188 ? 2.259 -11.729 -19.265 1.00 74.00 188 ILE A CA 1
ATOM 1556 C C . ILE A 1 188 ? 2.956 -11.748 -20.633 1.00 74.00 188 ILE A C 1
ATOM 1558 O O . ILE A 1 188 ? 2.271 -11.834 -21.655 1.00 74.00 188 ILE A O 1
ATOM 1562 N N . GLN A 1 189 ? 4.292 -11.748 -20.653 1.00 69.81 189 GLN A N 1
ATOM 1563 C CA . GLN A 1 189 ? 5.087 -11.826 -21.882 1.00 69.81 189 GLN A CA 1
ATOM 1564 C C . GLN A 1 189 ? 4.805 -13.119 -22.662 1.00 69.81 189 GLN A C 1
ATOM 1566 O O . GLN A 1 189 ? 4.541 -13.068 -23.863 1.00 69.81 189 GLN A O 1
ATOM 1571 N N . HIS A 1 190 ? 4.760 -14.271 -21.984 1.00 70.31 190 HIS A N 1
ATOM 1572 C CA . HIS A 1 190 ? 4.427 -15.562 -22.601 1.00 70.31 190 HIS A CA 1
ATOM 1573 C C . HIS A 1 190 ? 3.026 -15.599 -23.222 1.00 70.31 190 HIS A C 1
ATOM 1575 O O . HIS A 1 190 ? 2.806 -16.314 -24.197 1.00 70.31 190 HIS A O 1
ATOM 1581 N N . LYS A 1 191 ? 2.073 -14.827 -22.690 1.00 67.19 191 LYS A N 1
ATOM 1582 C CA . LYS A 1 191 ? 0.709 -14.727 -23.233 1.00 67.19 191 LYS A CA 1
ATOM 1583 C C . LYS A 1 191 ? 0.600 -13.788 -24.440 1.00 67.19 191 LYS A C 1
ATOM 1585 O O . LYS A 1 191 ? -0.508 -13.586 -24.930 1.00 67.19 191 LYS A O 1
ATOM 1590 N N . GLY A 1 192 ? 1.707 -13.195 -24.900 1.00 58.91 192 GLY A N 1
ATOM 1591 C CA . GLY A 1 192 ? 1.715 -12.247 -26.019 1.00 58.91 192 GLY A CA 1
ATOM 1592 C C . GLY A 1 192 ? 0.938 -10.958 -25.734 1.00 58.91 192 GLY A C 1
ATOM 1593 O O . GLY A 1 192 ? 0.584 -10.227 -26.656 1.00 58.91 192 GLY A O 1
ATOM 1594 N N . LEU A 1 193 ? 0.634 -10.680 -24.463 1.00 57.78 193 LEU A N 1
ATOM 1595 C CA . LEU A 1 193 ? -0.047 -9.459 -24.061 1.00 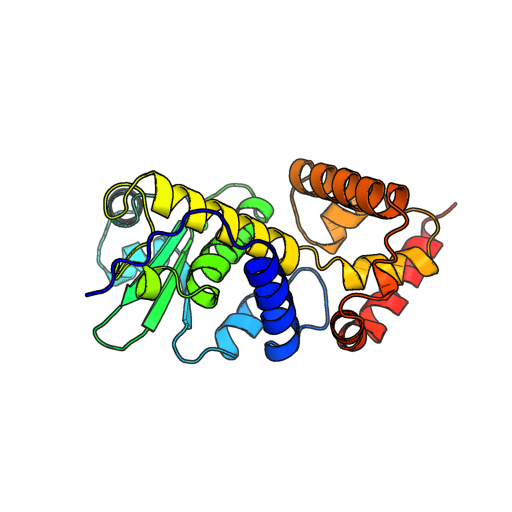57.78 193 LEU A CA 1
ATOM 1596 C C . LEU A 1 193 ? 0.974 -8.319 -24.051 1.00 57.78 193 LEU A C 1
ATOM 1598 O O . LEU A 1 193 ? 1.862 -8.274 -23.201 1.00 57.78 193 LEU A O 1
ATOM 1602 N N . CYS A 1 194 ? 0.826 -7.369 -24.976 1.00 53.75 194 CYS A N 1
ATOM 1603 C CA . CYS A 1 194 ? 1.582 -6.121 -24.944 1.00 53.75 194 CYS A CA 1
ATOM 1604 C C . CYS A 1 194 ? 1.131 -5.277 -23.746 1.00 53.75 194 CYS A C 1
ATOM 1606 O O . CYS A 1 194 ? 0.211 -4.461 -23.855 1.00 53.75 194 CYS A O 1
ATOM 1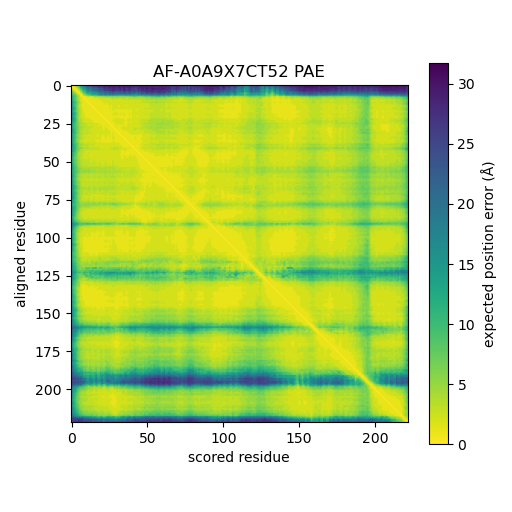608 N N . ILE A 1 195 ? 1.824 -5.438 -22.616 1.00 51.88 195 ILE A N 1
ATOM 1609 C CA . ILE A 1 195 ? 1.728 -4.551 -21.444 1.00 51.88 195 ILE A CA 1
ATOM 1610 C C . ILE A 1 195 ? 1.849 -3.082 -21.868 1.00 51.88 195 ILE A C 1
ATOM 1612 O O . ILE A 1 195 ? 1.147 -2.222 -21.344 1.00 51.88 195 ILE A O 1
ATOM 1616 N N . HIS A 1 196 ? 2.653 -2.834 -22.904 1.00 49.88 196 HIS A N 1
ATOM 1617 C CA . HIS A 1 196 ? 2.889 -1.537 -23.523 1.00 49.88 196 HIS A CA 1
ATOM 1618 C C . HIS A 1 196 ? 1.628 -0.755 -23.937 1.00 49.88 196 HIS A C 1
ATOM 1620 O O . HIS A 1 196 ? 1.705 0.457 -24.130 1.00 49.88 196 HIS A O 1
ATOM 1626 N N . SER A 1 197 ? 0.481 -1.429 -24.083 1.00 52.53 197 SER A N 1
ATOM 1627 C CA . SER A 1 197 ? -0.785 -0.832 -24.536 1.00 52.53 197 SER A CA 1
ATOM 1628 C C . SER A 1 197 ? -1.773 -0.495 -23.413 1.00 52.53 197 SER A C 1
ATOM 1630 O O . SER A 1 197 ? -2.726 0.252 -23.638 1.00 52.53 197 SER A O 1
ATOM 1632 N N . LEU A 1 198 ? -1.562 -1.010 -22.197 1.00 59.53 198 LEU A N 1
ATOM 1633 C CA . LEU A 1 198 ? -2.479 -0.818 -21.076 1.00 59.53 198 LEU A CA 1
ATOM 1634 C C . LEU A 1 198 ? -1.888 0.219 -20.119 1.00 59.53 198 LEU A C 1
ATOM 1636 O O . LEU A 1 198 ? -1.019 -0.083 -19.310 1.00 59.53 198 LEU A O 1
ATOM 1640 N N . TYR A 1 199 ? -2.414 1.441 -20.195 1.00 73.06 199 TYR A N 1
ATOM 1641 C CA . TYR A 1 199 ? -2.074 2.583 -19.338 1.00 73.06 199 TYR A CA 1
ATOM 1642 C C . TYR A 1 199 ? -0.689 3.244 -19.562 1.00 73.06 199 TYR A C 1
ATOM 1644 O O . TYR A 1 199 ? 0.003 3.532 -18.581 1.00 73.06 199 TYR A O 1
ATOM 1652 N N . PRO A 1 200 ? -0.273 3.564 -20.809 1.00 78.94 200 PRO A N 1
ATOM 1653 C CA . PRO A 1 200 ? 1.003 4.249 -21.070 1.00 78.94 200 PRO A CA 1
ATOM 1654 C C . PRO A 1 200 ? 1.130 5.600 -20.346 1.00 78.94 200 PRO A C 1
ATOM 1656 O O . PRO A 1 200 ? 2.225 5.994 -19.952 1.00 78.94 200 PRO A O 1
ATOM 1659 N N . GLN A 1 201 ? 0.006 6.272 -20.078 1.00 85.19 201 GLN A N 1
ATOM 1660 C CA . GLN A 1 201 ? -0.044 7.521 -19.316 1.00 85.19 201 GLN A CA 1
ATOM 1661 C C . GLN A 1 201 ? 0.498 7.413 -17.887 1.00 85.19 201 GLN A C 1
ATOM 1663 O O . GLN A 1 201 ? 0.806 8.434 -17.286 1.00 85.19 201 GLN A O 1
ATOM 1668 N N . ILE A 1 202 ? 0.616 6.202 -17.337 1.00 88.56 202 ILE A N 1
ATOM 1669 C CA . ILE A 1 202 ? 1.178 5.984 -16.000 1.00 88.56 202 ILE A CA 1
ATOM 1670 C C . ILE A 1 202 ? 2.705 6.041 -16.023 1.00 88.56 202 ILE A C 1
ATOM 1672 O O . ILE A 1 202 ? 3.304 6.447 -15.034 1.00 88.56 202 ILE A O 1
ATOM 1676 N N . ALA A 1 203 ? 3.336 5.674 -17.142 1.00 88.75 203 ALA A N 1
ATOM 1677 C CA . ALA A 1 203 ? 4.788 5.740 -17.290 1.00 88.75 203 ALA A CA 1
ATOM 1678 C C . ALA A 1 203 ? 5.281 7.144 -17.679 1.00 88.75 203 ALA A C 1
ATOM 1680 O O . ALA A 1 203 ? 6.409 7.486 -17.346 1.00 88.75 203 ALA A O 1
ATOM 1681 N N . ILE A 1 204 ? 4.446 7.965 -18.334 1.00 90.31 204 ILE A N 1
ATOM 1682 C CA . ILE A 1 204 ? 4.830 9.309 -18.811 1.00 90.31 204 ILE A CA 1
ATOM 1683 C C . ILE A 1 204 ? 5.393 10.203 -17.683 1.00 90.31 204 ILE A C 1
ATOM 1685 O O . ILE A 1 204 ? 6.493 10.720 -17.847 1.00 90.31 204 ILE A O 1
ATOM 1689 N N . PRO A 1 205 ? 4.749 10.350 -16.505 1.00 93.31 205 PRO A N 1
ATOM 1690 C CA . PRO A 1 205 ? 5.308 11.162 -15.416 1.00 93.31 205 PRO A CA 1
ATOM 1691 C C . PRO A 1 205 ? 6.634 10.639 -14.844 1.00 93.31 205 PRO A C 1
ATOM 1693 O O . PRO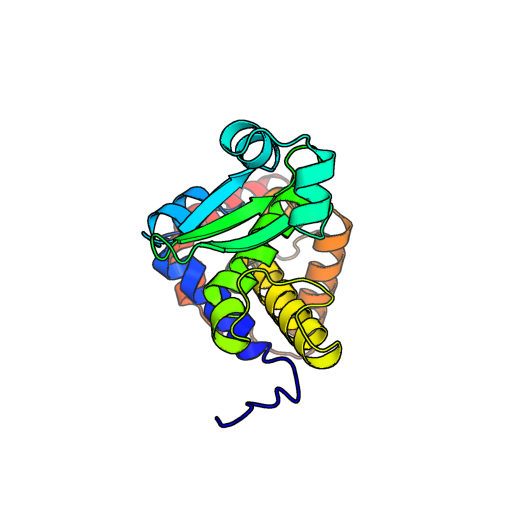 A 1 205 ? 7.297 11.344 -14.087 1.00 93.31 205 PRO A O 1
ATOM 1696 N N . PHE A 1 206 ? 7.003 9.397 -15.163 1.00 95.38 206 PHE A N 1
ATOM 1697 C CA . PHE A 1 206 ? 8.232 8.750 -14.719 1.00 95.38 206 PHE A CA 1
ATOM 1698 C C . PHE A 1 206 ? 9.321 8.775 -15.798 1.00 95.38 206 P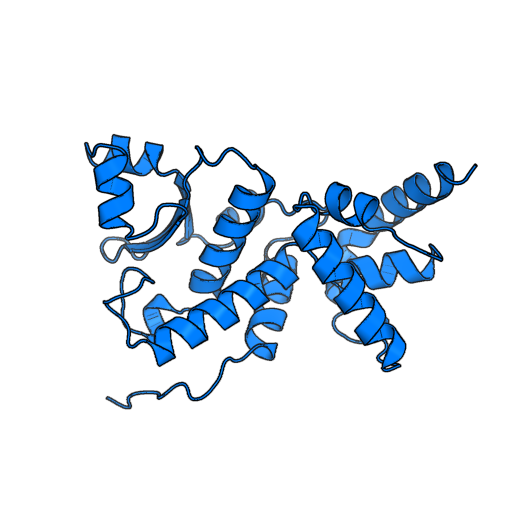HE A C 1
ATOM 1700 O O . PHE A 1 206 ? 10.355 8.159 -15.581 1.00 95.38 206 PHE A O 1
ATOM 1707 N N . GLU A 1 207 ? 9.128 9.440 -16.941 1.00 93.25 207 GLU A N 1
ATOM 1708 C CA . GLU A 1 207 ? 10.053 9.369 -18.084 1.00 93.25 207 GLU A CA 1
ATOM 1709 C C . GLU A 1 207 ? 11.496 9.735 -17.700 1.00 93.25 207 GLU A C 1
ATOM 1711 O O . GLU A 1 207 ? 12.383 8.899 -17.852 1.00 93.25 207 GLU A O 1
ATOM 1716 N N . GLU A 1 208 ? 11.714 10.888 -17.058 1.00 95.50 208 GLU A N 1
ATOM 1717 C CA . GLU A 1 208 ? 13.046 11.297 -16.571 1.00 95.50 208 GLU A CA 1
ATOM 1718 C C . GLU A 1 208 ? 13.655 10.284 -15.581 1.00 95.50 208 GLU A C 1
ATOM 1720 O O . GLU A 1 208 ? 14.855 10.003 -15.599 1.00 95.50 208 GLU A O 1
ATOM 1725 N N . TYR A 1 209 ? 12.825 9.709 -14.704 1.00 95.69 209 TYR A N 1
ATOM 1726 C CA . TYR A 1 209 ? 13.256 8.695 -13.740 1.00 95.69 209 TYR A CA 1
ATOM 1727 C C . TYR A 1 209 ? 13.642 7.382 -14.433 1.00 95.69 209 TYR A C 1
ATO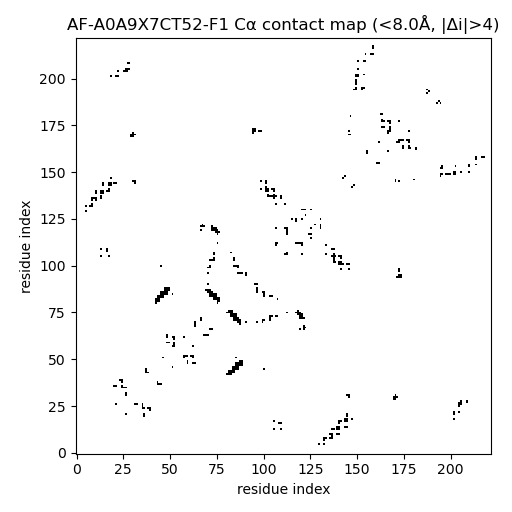M 1729 O O . TYR A 1 209 ? 14.670 6.789 -14.106 1.00 95.69 209 TYR A O 1
ATOM 1737 N N . ILE A 1 210 ? 12.834 6.942 -15.400 1.00 93.25 210 ILE A N 1
ATOM 1738 C CA . ILE A 1 210 ? 13.043 5.725 -16.185 1.00 93.25 210 ILE A CA 1
ATOM 1739 C C . ILE A 1 210 ? 14.323 5.848 -17.012 1.00 93.25 210 ILE A C 1
ATOM 1741 O O . ILE A 1 210 ? 15.125 4.920 -17.009 1.00 93.25 210 ILE A O 1
ATOM 1745 N N . GLU A 1 211 ? 14.546 6.979 -17.683 1.00 93.62 211 GLU A N 1
ATOM 1746 C CA . GLU A 1 211 ? 15.755 7.220 -18.479 1.00 93.62 211 GLU A CA 1
ATOM 1747 C C . GLU A 1 211 ? 17.023 7.117 -17.630 1.00 93.62 211 GLU A C 1
ATOM 1749 O O . GLU A 1 211 ? 17.966 6.405 -17.991 1.00 93.62 211 GLU A O 1
ATOM 1754 N N . LYS A 1 212 ? 17.022 7.768 -16.461 1.00 93.56 212 LYS A N 1
ATOM 1755 C CA . LYS A 1 212 ? 18.136 7.689 -15.513 1.00 93.56 212 LYS A CA 1
ATOM 1756 C C . LYS A 1 212 ? 18.370 6.253 -15.036 1.00 93.56 212 LYS A C 1
ATOM 1758 O O . LYS A 1 212 ? 19.507 5.788 -15.025 1.00 93.56 212 LYS A O 1
ATOM 1763 N N . LEU A 1 213 ? 17.301 5.545 -14.681 1.00 91.94 213 LEU A N 1
ATOM 1764 C CA . LEU A 1 213 ? 17.377 4.163 -14.214 1.00 91.94 213 LEU A CA 1
ATOM 1765 C C . LEU A 1 213 ? 17.909 3.215 -15.301 1.00 91.94 213 LEU A C 1
ATOM 1767 O O . LEU A 1 213 ? 18.743 2.362 -15.018 1.00 91.94 213 LEU A O 1
ATOM 1771 N N . ILE A 1 214 ? 17.478 3.377 -16.554 1.00 90.56 214 ILE A N 1
ATOM 1772 C CA . ILE A 1 214 ? 17.990 2.596 -17.691 1.00 90.56 214 ILE A CA 1
ATOM 1773 C C . ILE A 1 214 ? 19.491 2.832 -17.874 1.00 90.56 214 ILE A C 1
ATOM 1775 O O . ILE A 1 214 ? 20.233 1.877 -18.112 1.00 90.56 214 ILE A O 1
ATOM 1779 N N . TYR A 1 215 ? 19.945 4.084 -17.770 1.00 90.19 215 TYR A N 1
ATOM 1780 C CA . TYR A 1 215 ? 21.368 4.411 -17.856 1.00 90.19 215 TYR A CA 1
ATOM 1781 C C . TYR A 1 215 ? 22.178 3.703 -16.761 1.00 90.19 215 TYR A C 1
ATOM 1783 O O . TYR A 1 215 ? 23.218 3.108 -17.051 1.00 90.19 215 TYR A O 1
ATOM 1791 N N . GLU A 1 216 ? 21.682 3.713 -15.522 1.00 88.31 216 GLU A N 1
ATOM 1792 C CA . GLU A 1 216 ? 22.301 3.005 -14.398 1.00 88.31 216 GLU A CA 1
ATOM 1793 C C . GLU A 1 216 ? 22.350 1.492 -14.662 1.00 88.31 216 GLU A C 1
ATOM 1795 O O . GLU A 1 216 ? 23.435 0.916 -14.649 1.00 88.31 216 GLU A O 1
ATOM 1800 N N . LEU A 1 217 ? 21.225 0.864 -15.021 1.00 85.31 217 LEU A N 1
ATOM 1801 C CA . LEU A 1 217 ? 21.148 -0.578 -15.300 1.00 85.31 217 LEU A CA 1
ATOM 1802 C C . LEU A 1 217 ? 22.097 -1.023 -16.424 1.00 85.31 217 LEU A C 1
ATOM 1804 O O . LEU A 1 217 ? 22.739 -2.065 -16.313 1.00 85.31 217 LEU A O 1
ATOM 1808 N N . LYS A 1 218 ? 22.233 -0.228 -17.494 1.00 83.81 218 LYS A N 1
ATOM 1809 C CA . LYS A 1 218 ? 23.168 -0.517 -18.597 1.00 83.81 218 LYS A CA 1
ATOM 1810 C C . LYS A 1 218 ? 24.632 -0.356 -18.187 1.00 83.81 218 LYS A C 1
ATOM 1812 O O . LYS A 1 218 ? 25.484 -1.063 -18.715 1.00 83.81 218 LYS A O 1
ATOM 1817 N N . SER A 1 219 ? 24.922 0.541 -17.247 1.00 79.62 219 SER A N 1
ATOM 1818 C CA . SER A 1 219 ? 26.285 0.793 -16.758 1.00 79.62 219 SER A CA 1
ATOM 1819 C C . SER A 1 219 ? 26.817 -0.319 -15.843 1.00 79.62 219 SER A C 1
ATOM 1821 O O . SER A 1 219 ? 28.022 -0.394 -15.623 1.00 79.62 219 SER A O 1
ATOM 1823 N N . TYR A 1 220 ? 25.937 -1.182 -15.321 1.00 66.88 220 TYR A N 1
ATOM 1824 C CA . TYR A 1 220 ? 26.288 -2.346 -14.497 1.00 66.88 220 TYR A CA 1
ATOM 1825 C C . TYR A 1 220 ? 26.475 -3.645 -15.296 1.00 66.88 220 TYR A C 1
ATOM 1827 O O . TYR A 1 220 ? 26.748 -4.685 -14.698 1.00 66.88 220 TYR A O 1
ATOM 1835 N N . ILE A 1 221 ? 26.354 -3.606 -16.628 1.00 56.72 221 ILE A N 1
ATOM 1836 C CA . ILE A 1 221 ? 26.669 -4.747 -17.494 1.00 56.72 221 ILE A CA 1
ATOM 1837 C C . ILE A 1 221 ? 28.188 -4.720 -17.761 1.00 56.72 221 ILE A C 1
ATOM 1839 O O . ILE A 1 221 ? 28.643 -3.784 -18.422 1.00 56.72 221 ILE A O 1
ATOM 1843 N N . PRO A 1 222 ? 28.975 -5.673 -17.221 1.00 50.69 222 PRO A N 1
ATOM 1844 C CA . PRO A 1 222 ? 30.421 -5.738 -17.444 1.00 50.69 222 PRO A CA 1
ATOM 1845 C C . PRO A 1 222 ? 30.798 -6.049 -18.897 1.00 50.69 222 PRO A C 1
ATOM 1847 O O . PRO A 1 222 ? 30.004 -6.719 -19.599 1.00 50.69 222 PRO A O 1
#

Organism: Bacillus cereus (NCBI:txid1396)

pLDDT: mean 89.36, std 12.46, range [34.81, 98.75]